Protein AF-A0A9D7VMF4-F1 (afdb_monomer_lite)

Secondary structure (DSSP, 8-state):
--HHHHHHHHHHHHHHHHHHHHHHHT-S--HHHHHHHHHHHHIIIII----TT-TT-TTSPEEE-SSGGGTHHHHHHHHHHT-TT--HHHHHTTT-TT-SS-SS--TTTSTT--S---STTHHHHHHHHHHHHHHHHHHHH-TTT----EEEE--HHHHHSHHHHHHHHHHT--GGG----EEEE----SS-HHHHHHHHHHHHHTT-------TT-HHHHHHHHH-------TT--S-------------PPPS------S-PPPP---S--PPPHHHHHHHHHHTS-----S---HHHHTTTT---TT--SS--SHHHHHHHHHHHHHHHHHHHHHHHTT--

Foldseek 3Di:
DDPVVVLVLQLVLQLLLLVVLCVLVVHADSVVSNLQSSLLLLCQAPFWQAQLVCLLQPAGAAEFALVFSSLSNVLSQSLLQVRPLRDSVLSNCQCHPPRLNHSGHDPPSGRRHPHTHDPALVSLLVLLVVFLVLVVCCVVQNCLAGPYEYEYEHELVSCVDPSNLVSLLVCLDDLVCNSGFYDYDYDDDDDPPPSVVCPCVSSVVSVDDDDDADSNDSVRSNVVSVPRPDSDPNPDPDDPDDPDDDDDDPPPDPPDPDPPPDDPDDDDDDDDDDPDPSCPSNVVSSVNRSDRPPPNPPSHPVLLPDQDPPDPDDDDDPVVVSVRSVVRSVVVSVVVVVVVVVVD

Structure (mmCIF, N/CA/C/O backbone):
data_AF-A0A9D7VMF4-F1
#
_entry.id   AF-A0A9D7VMF4-F1
#
loop_
_atom_site.group_PDB
_atom_site.id
_atom_site.type_symbol
_atom_site.label_atom_id
_atom_site.label_alt_id
_atom_site.label_comp_id
_atom_site.label_asym_id
_atom_site.label_entity_id
_atom_site.label_seq_id
_atom_site.pdbx_PDB_ins_code
_atom_site.Cartn_x
_atom_site.Cartn_y
_atom_site.Cartn_z
_atom_site.occupancy
_atom_site.B_iso_or_equiv
_atom_site.auth_seq_id
_atom_site.auth_comp_id
_atom_site.auth_asym_id
_atom_site.auth_atom_id
_atom_site.pdbx_PDB_model_num
ATOM 1 N N . MET A 1 1 ? -10.598 19.856 -17.077 1.00 66.75 1 MET A N 1
ATOM 2 C CA . MET A 1 1 ? -10.223 18.441 -16.892 1.00 66.75 1 MET A CA 1
ATOM 3 C C . MET A 1 1 ? -11.233 17.855 -15.931 1.00 66.75 1 MET A C 1
ATOM 5 O O . MET A 1 1 ? -11.381 18.423 -14.857 1.00 66.75 1 MET A O 1
ATOM 9 N N . THR A 1 2 ? -11.964 16.824 -16.337 1.00 84.62 2 THR A N 1
ATOM 10 C CA . THR A 1 2 ? -12.958 16.159 -15.481 1.00 84.62 2 THR A CA 1
ATOM 11 C C . THR A 1 2 ? -12.273 15.368 -14.362 1.00 84.62 2 THR A C 1
ATOM 13 O O . THR A 1 2 ? -11.073 15.075 -14.442 1.00 84.62 2 THR A O 1
ATOM 16 N N . ASP A 1 3 ? -13.020 14.986 -13.326 1.00 85.38 3 ASP A N 1
ATOM 17 C CA . ASP A 1 3 ? -12.482 14.155 -12.239 1.00 85.38 3 ASP A CA 1
ATOM 18 C C . ASP A 1 3 ? -12.012 12.785 -12.743 1.00 85.38 3 ASP A C 1
ATOM 20 O O . ASP A 1 3 ? -10.941 12.312 -12.358 1.00 85.38 3 ASP A O 1
ATOM 24 N N . LEU A 1 4 ? -12.735 12.198 -13.701 1.00 88.75 4 LEU A N 1
ATOM 25 C CA . LEU A 1 4 ? -12.345 10.946 -14.345 1.00 88.75 4 LEU A CA 1
ATOM 26 C C . LEU A 1 4 ? -11.062 11.095 -15.181 1.00 88.75 4 LEU A C 1
ATOM 28 O O . LEU A 1 4 ? -10.193 10.225 -15.143 1.00 88.75 4 LEU A O 1
ATOM 32 N N . GLU A 1 5 ? -10.886 12.205 -15.905 1.00 88.69 5 GLU A N 1
ATOM 33 C CA . GLU A 1 5 ? -9.631 12.490 -16.617 1.00 88.69 5 GLU A CA 1
ATOM 34 C C . GLU A 1 5 ? -8.453 12.651 -15.648 1.00 88.69 5 GLU A C 1
ATOM 36 O O . GLU A 1 5 ? -7.355 12.151 -15.915 1.00 88.69 5 GLU A O 1
ATOM 41 N N . LYS A 1 6 ? -8.670 13.320 -14.506 1.00 86.88 6 LYS A N 1
ATOM 42 C CA . LYS A 1 6 ? -7.659 13.460 -13.450 1.00 86.88 6 LYS A CA 1
ATOM 43 C C . LYS A 1 6 ? -7.269 12.094 -12.888 1.00 86.88 6 LYS A C 1
ATOM 45 O O . LYS A 1 6 ? -6.077 11.790 -12.825 1.00 86.88 6 LYS A O 1
ATOM 50 N N . HIS A 1 7 ? -8.256 11.270 -12.532 1.00 90.31 7 HIS A N 1
ATOM 51 C CA . HIS A 1 7 ? -8.061 9.901 -12.050 1.00 90.31 7 HIS A CA 1
ATOM 52 C C . HIS A 1 7 ? -7.271 9.060 -13.052 1.00 90.31 7 HIS A C 1
ATOM 54 O O . HIS A 1 7 ? -6.221 8.517 -12.712 1.00 90.31 7 HIS A O 1
ATOM 60 N N . ASN A 1 8 ? -7.704 9.034 -14.313 1.00 92.06 8 ASN A N 1
ATOM 61 C CA . ASN A 1 8 ? -7.051 8.258 -15.365 1.00 92.06 8 ASN A CA 1
ATOM 62 C C . ASN A 1 8 ? -5.586 8.655 -15.552 1.00 92.06 8 ASN A C 1
ATOM 64 O O . ASN A 1 8 ? -4.735 7.792 -15.762 1.00 92.06 8 ASN A O 1
ATOM 68 N N . ARG A 1 9 ? -5.256 9.947 -15.447 1.00 90.06 9 ARG A N 1
ATOM 69 C CA . ARG A 1 9 ? -3.861 10.405 -15.504 1.00 90.06 9 ARG A CA 1
ATOM 70 C C . ARG A 1 9 ? -3.036 9.909 -14.321 1.00 90.06 9 ARG A C 1
ATOM 72 O O . ARG A 1 9 ? -1.919 9.448 -14.543 1.00 90.06 9 ARG A O 1
ATOM 79 N N . MET A 1 10 ? -3.576 9.978 -13.104 1.00 90.00 10 MET A N 1
ATOM 80 C CA . MET A 1 10 ? -2.908 9.486 -11.893 1.00 90.00 10 MET A CA 1
ATOM 81 C C . MET A 1 10 ? -2.679 7.971 -11.955 1.00 90.00 10 MET A C 1
ATOM 83 O O . MET A 1 10 ? -1.548 7.510 -11.804 1.00 90.00 10 MET A O 1
ATOM 87 N N . ALA A 1 11 ? -3.715 7.199 -12.290 1.00 94.38 11 ALA A N 1
ATOM 88 C CA . ALA A 1 11 ? -3.600 5.754 -12.439 1.00 94.38 11 ALA A CA 1
ATOM 89 C C . ALA A 1 11 ? -2.612 5.387 -13.558 1.00 94.38 11 ALA A C 1
ATOM 91 O O . ALA A 1 11 ? -1.744 4.538 -13.368 1.00 94.38 11 ALA A O 1
ATOM 92 N N . ASN A 1 12 ? -2.664 6.063 -14.710 1.00 94.88 12 ASN A N 1
ATOM 93 C CA . ASN A 1 12 ? -1.722 5.812 -15.801 1.00 94.88 12 ASN A CA 1
ATOM 94 C C . ASN A 1 12 ? -0.278 6.180 -15.447 1.00 94.88 12 ASN A C 1
ATOM 96 O O . ASN A 1 12 ? 0.626 5.489 -15.910 1.00 94.88 12 ASN A O 1
ATOM 100 N N . ALA A 1 13 ? -0.039 7.188 -14.602 1.00 94.44 13 ALA A N 1
ATOM 101 C CA . ALA A 1 13 ? 1.304 7.470 -14.097 1.00 94.44 13 ALA A CA 1
ATOM 102 C C . ALA A 1 13 ? 1.886 6.243 -13.375 1.00 94.44 13 ALA A C 1
ATOM 104 O O . ALA A 1 13 ? 2.993 5.817 -13.700 1.00 94.44 13 ALA A O 1
ATOM 105 N N . ILE A 1 14 ? 1.107 5.603 -12.493 1.00 96.19 14 ILE A N 1
ATOM 106 C CA . ILE A 1 14 ? 1.498 4.349 -11.823 1.00 96.19 14 ILE A CA 1
ATOM 107 C C . ILE A 1 14 ? 1.780 3.247 -12.854 1.00 96.19 14 ILE A C 1
ATOM 109 O O . ILE A 1 14 ? 2.807 2.571 -12.771 1.00 96.19 14 ILE A O 1
ATOM 113 N N . ARG A 1 15 ? 0.895 3.071 -13.849 1.00 96.25 15 ARG A N 1
ATOM 114 C CA . ARG A 1 15 ? 1.055 2.035 -14.888 1.00 96.25 15 ARG A CA 1
ATOM 115 C C . ARG A 1 15 ? 2.356 2.194 -15.666 1.00 96.25 15 ARG A C 1
ATOM 117 O O . ARG A 1 15 ? 3.080 1.215 -15.826 1.00 96.25 15 ARG A O 1
ATOM 124 N N . PHE A 1 16 ? 2.636 3.402 -16.150 1.00 95.50 16 PHE A N 1
ATOM 125 C CA . PHE A 1 16 ? 3.809 3.666 -16.978 1.00 95.50 16 PHE A CA 1
ATOM 126 C C . PHE A 1 16 ? 5.102 3.642 -16.165 1.00 95.50 16 PHE A C 1
ATOM 128 O O . PHE A 1 16 ? 6.063 3.038 -16.621 1.00 95.50 16 PHE A O 1
ATOM 135 N N . LEU A 1 17 ? 5.116 4.179 -14.939 1.00 95.69 17 LEU A N 1
ATOM 136 C CA . LEU A 1 17 ? 6.278 4.054 -14.049 1.00 95.69 17 LEU A CA 1
ATOM 137 C C . LEU A 1 17 ? 6.633 2.585 -13.792 1.00 95.69 17 LEU A C 1
ATOM 139 O O . LEU A 1 17 ? 7.799 2.208 -13.881 1.00 95.69 17 LEU A O 1
ATOM 143 N N . ALA A 1 18 ? 5.631 1.745 -13.519 1.00 96.38 18 ALA A N 1
ATOM 144 C CA . ALA A 1 18 ? 5.851 0.322 -13.298 1.00 96.38 18 ALA A CA 1
ATOM 145 C C . ALA A 1 18 ? 6.320 -0.408 -14.565 1.00 96.38 18 ALA A C 1
ATOM 147 O O . ALA A 1 18 ? 7.265 -1.191 -14.495 1.00 96.38 18 ALA A O 1
ATOM 148 N N . ALA A 1 19 ? 5.677 -0.164 -15.710 1.00 94.81 19 ALA A N 1
ATOM 149 C CA . ALA A 1 19 ? 6.050 -0.795 -16.974 1.00 94.81 19 ALA A CA 1
ATOM 150 C C . ALA A 1 19 ? 7.469 -0.399 -17.406 1.00 94.81 19 ALA A C 1
ATOM 152 O O . ALA A 1 19 ? 8.278 -1.271 -17.715 1.00 94.81 19 ALA A O 1
ATOM 153 N N . ASP A 1 20 ? 7.786 0.896 -17.361 1.00 95.56 20 ASP A N 1
ATOM 154 C CA . ASP A 1 20 ? 9.074 1.411 -17.808 1.00 95.56 20 ASP A CA 1
ATOM 155 C C . ASP A 1 20 ? 10.222 0.933 -16.895 1.00 95.56 20 ASP A C 1
ATOM 157 O O . ASP A 1 20 ? 11.292 0.586 -17.394 1.00 95.56 20 ASP A O 1
ATOM 161 N N . ALA A 1 21 ? 10.020 0.874 -15.570 1.00 96.62 21 ALA A N 1
ATOM 162 C CA . ALA A 1 21 ? 11.036 0.381 -14.631 1.00 96.62 21 ALA A CA 1
ATOM 163 C C . ALA A 1 21 ? 11.308 -1.121 -14.793 1.00 96.62 21 ALA A C 1
ATOM 165 O O . ALA A 1 21 ? 12.461 -1.549 -14.784 1.00 96.62 21 ALA A O 1
ATOM 166 N N . VAL A 1 22 ? 10.255 -1.925 -14.984 1.00 96.56 22 VAL A N 1
ATOM 167 C CA . VAL A 1 22 ? 10.394 -3.366 -15.249 1.00 96.56 22 VAL A CA 1
ATOM 168 C C . VAL A 1 22 ? 11.128 -3.612 -16.567 1.00 96.56 22 VAL A C 1
ATOM 170 O O . VAL A 1 22 ? 12.011 -4.468 -16.619 1.00 96.56 22 VAL A O 1
ATOM 173 N N . GLU A 1 23 ? 10.788 -2.858 -17.616 1.00 96.12 23 GLU A N 1
ATOM 174 C CA . GLU A 1 23 ? 11.456 -2.944 -18.918 1.00 96.12 23 GLU A CA 1
ATOM 175 C C . GLU A 1 23 ? 12.939 -2.562 -18.805 1.00 96.12 23 GLU A C 1
ATOM 177 O O . GLU A 1 23 ? 13.806 -3.283 -19.297 1.00 96.12 23 GLU A O 1
ATOM 182 N N . ALA A 1 24 ? 13.251 -1.469 -18.098 1.00 94.94 24 ALA A N 1
ATOM 183 C CA . ALA A 1 24 ? 14.626 -1.024 -17.873 1.00 94.94 24 ALA A CA 1
ATOM 184 C C . ALA A 1 24 ? 15.462 -2.067 -17.111 1.00 94.94 24 ALA A C 1
ATOM 186 O O . ALA A 1 24 ? 16.601 -2.338 -17.492 1.00 94.94 24 ALA A O 1
ATOM 187 N N . ALA A 1 25 ? 14.880 -2.691 -16.085 1.00 96.19 25 ALA A N 1
ATOM 188 C CA . ALA A 1 25 ? 15.522 -3.747 -15.308 1.00 96.19 25 ALA A CA 1
ATOM 189 C C . ALA A 1 25 ? 15.591 -5.097 -16.046 1.00 96.19 25 ALA A C 1
ATOM 191 O O . ALA A 1 25 ? 16.276 -6.009 -15.581 1.00 96.19 25 ALA A O 1
ATOM 192 N N . LYS A 1 26 ? 14.843 -5.262 -17.151 1.00 96.69 26 LYS A N 1
ATOM 193 C CA . LYS A 1 26 ? 14.604 -6.549 -17.837 1.00 96.69 26 LYS A CA 1
ATOM 194 C C . LYS A 1 26 ? 14.136 -7.653 -16.876 1.00 96.69 26 LYS A C 1
ATOM 196 O O . LYS A 1 26 ? 14.416 -8.834 -17.072 1.00 96.69 26 LYS A O 1
ATOM 201 N N . SER A 1 27 ? 13.465 -7.258 -15.795 1.00 96.69 27 SER A N 1
ATOM 202 C CA . SER A 1 27 ? 13.118 -8.120 -14.667 1.00 96.69 27 SER A CA 1
ATOM 203 C C . SER A 1 27 ? 11.997 -7.486 -13.852 1.00 96.69 27 SER A C 1
ATOM 205 O O . SER A 1 27 ? 12.050 -6.303 -13.525 1.00 96.69 27 SER A O 1
ATOM 207 N N . GLY A 1 28 ? 10.983 -8.272 -13.484 1.00 95.94 28 GLY A N 1
ATOM 208 C CA . GLY A 1 28 ? 9.890 -7.830 -12.616 1.00 95.94 28 GLY A CA 1
ATOM 209 C C . GLY A 1 28 ? 8.497 -8.178 -13.130 1.00 95.94 28 GLY A C 1
ATOM 210 O O . GLY A 1 28 ? 8.333 -8.938 -14.080 1.00 95.94 28 GLY A O 1
ATOM 211 N N . HIS A 1 29 ? 7.475 -7.637 -12.460 1.00 95.38 29 HIS A N 1
ATOM 212 C CA . HIS A 1 29 ? 6.075 -8.007 -12.684 1.00 95.38 29 HIS A CA 1
ATOM 213 C C . HIS A 1 29 ? 5.217 -6.769 -12.976 1.00 95.38 29 HIS A C 1
ATOM 215 O O . HIS A 1 29 ? 4.713 -6.149 -12.039 1.00 95.38 29 HIS A O 1
ATOM 221 N N . PRO A 1 30 ? 4.982 -6.417 -14.252 1.00 92.19 30 PRO A N 1
ATOM 222 C CA . PRO A 1 30 ? 4.239 -5.206 -14.602 1.00 92.19 30 PRO A CA 1
ATOM 223 C C . PRO A 1 30 ? 2.718 -5.403 -14.486 1.00 92.19 30 PRO A C 1
ATOM 225 O O . PRO A 1 30 ? 1.977 -4.459 -14.219 1.00 92.19 30 PRO A O 1
ATOM 228 N N . GLY A 1 31 ? 2.232 -6.645 -14.612 1.00 92.31 31 GLY A N 1
ATOM 229 C CA . GLY A 1 31 ? 0.798 -6.944 -14.667 1.00 92.31 31 GLY A CA 1
ATOM 230 C C . GLY A 1 31 ? 0.017 -6.583 -13.398 1.00 92.31 31 GLY A C 1
ATOM 231 O O . GLY A 1 31 ? -1.100 -6.070 -13.496 1.00 92.31 31 GLY A O 1
ATOM 232 N N . LEU A 1 32 ? 0.585 -6.815 -12.205 1.00 93.25 32 LEU A N 1
ATOM 233 C CA . LEU A 1 32 ? -0.080 -6.449 -10.949 1.00 93.25 32 LEU A CA 1
ATOM 234 C C . LEU A 1 32 ? -0.150 -4.926 -10.767 1.00 93.25 32 LEU A C 1
ATOM 236 O O . LEU A 1 32 ? -1.269 -4.444 -10.585 1.00 93.25 32 LEU A O 1
ATOM 240 N N . PRO A 1 33 ? 0.958 -4.160 -10.854 1.00 96.00 33 PRO A N 1
ATOM 241 C CA . PRO A 1 33 ? 0.908 -2.702 -10.785 1.00 96.00 33 PRO A CA 1
ATOM 242 C C . PRO A 1 33 ? -0.068 -2.090 -11.790 1.00 96.00 33 PRO A C 1
ATOM 244 O O . PRO A 1 33 ? -0.916 -1.288 -11.409 1.00 96.00 33 PRO A O 1
ATOM 247 N N . MET A 1 34 ? -0.037 -2.540 -13.051 1.00 93.50 34 MET A N 1
ATOM 248 C CA . MET A 1 34 ? -0.944 -2.031 -14.084 1.00 93.50 34 MET A CA 1
ATOM 249 C C . MET A 1 34 ? -2.418 -2.288 -13.757 1.00 93.50 34 MET A C 1
ATOM 251 O O . MET A 1 34 ? -3.290 -1.461 -14.034 1.00 93.50 34 MET A O 1
ATOM 255 N N . GLY A 1 35 ? -2.689 -3.455 -13.177 1.00 91.94 35 GLY A N 1
ATOM 256 C CA . GLY A 1 35 ? -4.021 -3.900 -12.813 1.00 91.94 35 GLY A CA 1
ATOM 257 C C . GLY A 1 35 ? -4.575 -3.320 -11.519 1.00 91.94 35 GLY A C 1
ATOM 258 O O . GLY A 1 35 ? -5.781 -3.347 -11.335 1.00 91.94 35 GLY A O 1
ATOM 259 N N . ALA A 1 36 ? -3.714 -2.855 -10.618 1.00 94.81 36 ALA A N 1
ATOM 260 C CA . ALA A 1 36 ? -4.097 -2.318 -9.314 1.00 94.81 36 ALA A CA 1
ATOM 261 C C . ALA A 1 36 ? -3.966 -0.788 -9.233 1.00 94.81 36 ALA A C 1
ATOM 263 O O . ALA A 1 36 ? -4.199 -0.224 -8.168 1.00 94.81 36 ALA A O 1
ATOM 264 N N . ALA A 1 37 ? -3.600 -0.125 -10.334 1.00 96.44 37 ALA A N 1
ATOM 265 C CA . ALA A 1 37 ? -3.365 1.314 -10.368 1.00 96.44 37 ALA A CA 1
ATOM 266 C C . ALA A 1 37 ? -4.598 2.143 -9.973 1.00 96.44 37 ALA A C 1
ATOM 268 O O . ALA A 1 37 ? -4.439 3.112 -9.237 1.00 96.44 37 ALA A O 1
ATOM 269 N N . ASP A 1 38 ? -5.814 1.768 -10.390 1.00 95.69 38 ASP A N 1
ATOM 270 C CA . ASP A 1 38 ? -7.033 2.496 -9.996 1.00 95.69 38 ASP A CA 1
ATOM 271 C C . ASP A 1 38 ? -7.315 2.347 -8.499 1.00 95.69 38 ASP A C 1
ATOM 273 O O . ASP A 1 38 ? -7.512 3.351 -7.818 1.00 95.69 38 ASP A O 1
ATOM 277 N N . ILE A 1 39 ? -7.224 1.118 -7.967 1.00 94.75 39 ILE A N 1
ATOM 278 C CA . ILE A 1 39 ? -7.355 0.857 -6.524 1.00 94.75 39 ILE A CA 1
ATOM 279 C C . ILE A 1 39 ? -6.344 1.692 -5.738 1.00 94.75 39 ILE A C 1
ATOM 281 O O . ILE A 1 39 ? -6.724 2.368 -4.790 1.00 94.75 39 ILE A O 1
ATOM 285 N N . ALA A 1 40 ? -5.065 1.662 -6.123 1.00 95.00 40 ALA A N 1
ATOM 286 C CA . ALA A 1 40 ? -4.027 2.416 -5.429 1.00 95.00 40 ALA A CA 1
ATOM 287 C C . ALA A 1 40 ? -4.251 3.930 -5.534 1.00 95.00 40 ALA A C 1
ATOM 289 O O . ALA A 1 40 ? -4.069 4.642 -4.553 1.00 95.00 40 ALA A O 1
ATOM 290 N N . THR A 1 41 ? -4.703 4.418 -6.692 1.00 94.44 41 THR A N 1
ATOM 291 C CA . THR A 1 41 ? -5.017 5.838 -6.883 1.00 94.44 41 THR A CA 1
ATOM 292 C C . THR A 1 41 ? -6.104 6.278 -5.912 1.00 94.44 41 THR A C 1
ATOM 294 O O . THR A 1 41 ? -5.887 7.225 -5.162 1.00 94.44 41 THR A O 1
ATOM 297 N N . VAL A 1 42 ? -7.241 5.575 -5.861 1.00 93.44 42 VAL A N 1
ATOM 298 C CA . VAL A 1 42 ? -8.335 5.917 -4.937 1.00 93.44 42 VAL A CA 1
ATOM 299 C C . VAL A 1 42 ? -7.881 5.774 -3.486 1.00 93.44 42 VAL A C 1
ATOM 301 O O . VAL A 1 42 ? -8.069 6.693 -2.692 1.00 93.44 42 VAL A O 1
ATOM 304 N N . LEU A 1 43 ? -7.228 4.660 -3.148 1.00 91.69 43 LEU A N 1
ATOM 305 C CA . LEU A 1 43 ? -6.803 4.365 -1.785 1.00 91.69 43 LEU A CA 1
ATOM 306 C C . LEU A 1 43 ? -5.893 5.463 -1.218 1.00 91.69 43 LEU A C 1
ATOM 308 O O . LEU A 1 43 ? -6.195 6.022 -0.169 1.00 91.69 43 LEU A O 1
ATOM 312 N N . PHE A 1 44 ? -4.818 5.812 -1.926 1.00 92.19 44 PHE A N 1
ATOM 313 C CA . PHE A 1 44 ? -3.818 6.762 -1.430 1.00 92.19 44 PHE A CA 1
ATOM 314 C C . PHE A 1 44 ? -4.222 8.233 -1.590 1.00 92.19 44 PHE A C 1
ATOM 316 O O . PHE A 1 44 ? -3.652 9.090 -0.920 1.00 92.19 44 PHE A O 1
ATOM 323 N N . THR A 1 45 ? -5.187 8.553 -2.459 1.00 89.00 45 THR A N 1
ATOM 324 C CA . THR A 1 45 ? -5.630 9.949 -2.635 1.00 89.00 45 THR A CA 1
ATOM 325 C C . THR A 1 45 ? -6.890 10.293 -1.854 1.00 89.00 45 THR A C 1
ATOM 327 O O . THR A 1 45 ? -7.031 11.449 -1.469 1.00 89.00 45 THR A O 1
ATOM 330 N N . GLN A 1 46 ? -7.778 9.332 -1.579 1.00 87.88 46 GLN A N 1
ATOM 331 C CA . GLN A 1 46 ? -9.117 9.612 -1.039 1.00 87.88 46 GLN A CA 1
ATOM 332 C C . GLN A 1 46 ? -9.425 8.922 0.293 1.00 87.88 46 GLN A C 1
ATOM 334 O O . GLN A 1 46 ? -10.368 9.328 0.963 1.00 87.88 46 GLN A O 1
ATOM 339 N N . VAL A 1 47 ? -8.701 7.858 0.655 1.00 87.88 47 VAL A N 1
ATOM 340 C CA . VAL A 1 47 ? -9.125 6.963 1.748 1.00 87.88 47 VAL A CA 1
ATOM 341 C C . VAL A 1 47 ? -8.095 6.874 2.865 1.00 87.88 47 VAL A C 1
ATOM 343 O O . VAL A 1 47 ? -8.464 7.009 4.029 1.00 87.88 47 VAL A O 1
ATOM 346 N N . MET A 1 48 ? -6.829 6.623 2.531 1.00 86.62 48 MET A N 1
ATOM 347 C CA . MET A 1 48 ? -5.784 6.412 3.527 1.00 86.62 48 MET A CA 1
ATOM 348 C C . MET A 1 48 ? -5.372 7.706 4.219 1.00 86.62 48 MET A C 1
ATOM 350 O O . MET A 1 48 ? -5.059 8.707 3.574 1.00 86.62 48 MET A O 1
ATOM 354 N N . HIS A 1 49 ? -5.250 7.635 5.539 1.00 87.50 49 HIS A N 1
ATOM 355 C CA . HIS A 1 49 ? -4.563 8.638 6.336 1.00 87.50 49 HIS A CA 1
ATOM 356 C C . HIS A 1 49 ? -3.066 8.336 6.374 1.00 87.50 49 HIS A C 1
ATOM 358 O O . HIS A 1 49 ? -2.594 7.535 7.173 1.00 87.50 49 HIS A O 1
ATOM 364 N N . TYR A 1 50 ? -2.298 8.992 5.516 1.00 84.81 50 TYR A N 1
ATOM 365 C CA . TYR A 1 50 ? -0.854 8.803 5.441 1.00 84.81 50 TYR A CA 1
ATOM 366 C C . TYR A 1 50 ? -0.158 10.140 5.183 1.00 84.81 50 TYR A C 1
ATOM 368 O O . TYR A 1 50 ? -0.704 11.006 4.499 1.00 84.81 50 TYR A O 1
ATOM 376 N N . ASP A 1 51 ? 1.039 10.312 5.743 1.00 87.12 51 ASP A N 1
ATOM 377 C CA . ASP A 1 51 ? 1.886 11.477 5.502 1.00 87.12 51 ASP A CA 1
ATOM 378 C C . ASP A 1 51 ? 3.265 11.012 5.011 1.00 87.12 51 ASP A C 1
ATOM 380 O O . ASP A 1 51 ? 4.034 10.472 5.808 1.00 87.12 51 ASP A O 1
ATOM 384 N N . PRO A 1 52 ? 3.609 11.220 3.727 1.00 85.62 52 PRO A N 1
ATOM 385 C CA . PRO A 1 52 ? 4.899 10.801 3.182 1.00 85.62 52 PRO A CA 1
ATOM 386 C C . PRO A 1 52 ? 6.093 11.526 3.815 1.00 85.62 52 PRO A C 1
ATOM 388 O O . PRO A 1 52 ? 7.208 11.029 3.698 1.00 85.62 52 PRO A O 1
ATOM 391 N N . THR A 1 53 ? 5.873 12.670 4.476 1.00 85.56 53 THR A N 1
ATOM 392 C CA . THR A 1 53 ? 6.918 13.420 5.197 1.00 85.56 53 THR A CA 1
ATOM 393 C C . THR A 1 53 ? 7.108 12.946 6.639 1.00 85.56 53 THR A C 1
ATOM 395 O O . THR A 1 53 ? 8.111 13.272 7.261 1.00 85.56 53 THR A O 1
ATOM 398 N N . HIS A 1 54 ? 6.152 12.175 7.172 1.00 88.31 54 HIS A N 1
ATOM 399 C CA . HIS A 1 54 ? 6.204 11.570 8.507 1.00 88.31 54 HIS A CA 1
ATOM 400 C C . HIS A 1 54 ? 5.780 10.092 8.416 1.00 88.31 54 HIS A C 1
ATOM 402 O O . HIS A 1 54 ? 4.728 9.705 8.942 1.00 88.31 54 HIS A O 1
ATOM 408 N N . PRO A 1 55 ? 6.558 9.259 7.699 1.00 87.19 55 PRO A N 1
ATOM 409 C CA . PRO A 1 55 ? 6.212 7.861 7.434 1.00 87.19 55 PRO A CA 1
ATOM 410 C C . PRO A 1 55 ? 6.200 6.991 8.700 1.00 87.19 55 PRO A C 1
ATOM 412 O O . PRO A 1 55 ? 5.654 5.893 8.683 1.00 87.19 55 PRO A O 1
ATOM 415 N N . ASP A 1 56 ? 6.774 7.480 9.795 1.00 88.31 56 ASP A N 1
ATOM 416 C CA . ASP A 1 56 ? 6.828 6.860 11.115 1.00 88.31 56 ASP A CA 1
ATOM 417 C C . ASP A 1 56 ? 5.668 7.275 12.038 1.00 88.31 56 ASP A C 1
ATOM 419 O O . ASP A 1 56 ? 5.556 6.741 13.142 1.00 88.31 56 ASP A O 1
ATOM 423 N N . TRP A 1 57 ? 4.766 8.166 11.593 1.00 90.38 57 TRP A N 1
ATOM 424 C CA . TRP A 1 57 ? 3.613 8.616 12.382 1.00 90.38 57 TRP A CA 1
ATOM 425 C C . TRP A 1 57 ? 2.840 7.411 12.967 1.00 90.38 57 TRP A C 1
ATOM 427 O O . TRP A 1 57 ? 2.317 6.598 12.192 1.00 90.38 57 TRP A O 1
ATOM 437 N N . PRO A 1 58 ? 2.736 7.282 14.310 1.00 90.69 58 PRO A N 1
ATOM 438 C CA . PRO A 1 58 ? 2.201 6.072 14.942 1.00 90.69 58 PRO A CA 1
ATOM 439 C C . PRO A 1 58 ? 0.741 5.742 14.632 1.00 90.69 58 PRO A C 1
ATOM 441 O O . PRO A 1 58 ? 0.358 4.578 14.716 1.00 90.69 58 PRO A O 1
ATOM 444 N N . ASP A 1 59 ? -0.074 6.730 14.260 1.00 91.31 59 ASP A N 1
ATOM 445 C CA . ASP A 1 59 ? -1.509 6.551 13.991 1.00 91.31 59 ASP A CA 1
ATOM 446 C C . ASP A 1 59 ? -1.865 6.716 12.501 1.00 91.31 59 ASP A C 1
ATOM 448 O O . ASP A 1 59 ? -2.995 7.032 12.142 1.00 91.31 59 ASP A O 1
ATOM 452 N N . ARG A 1 60 ? -0.887 6.518 11.605 1.00 92.69 60 ARG A N 1
ATOM 453 C CA . ARG A 1 60 ? -1.127 6.452 10.152 1.00 92.69 60 ARG A CA 1
ATOM 454 C C . ARG A 1 60 ? -1.902 5.189 9.771 1.00 92.69 60 ARG A C 1
ATOM 456 O O . ARG A 1 60 ? -1.758 4.151 10.405 1.00 92.69 60 ARG A O 1
ATOM 463 N N . ASP A 1 61 ? -2.632 5.195 8.672 1.00 93.38 61 ASP A N 1
ATOM 464 C CA . ASP A 1 61 ? -3.121 3.947 8.089 1.00 93.38 61 ASP A CA 1
ATOM 465 C C . ASP A 1 61 ? -1.953 3.100 7.564 1.00 93.38 61 ASP A C 1
ATOM 467 O O . ASP A 1 61 ? -0.998 3.61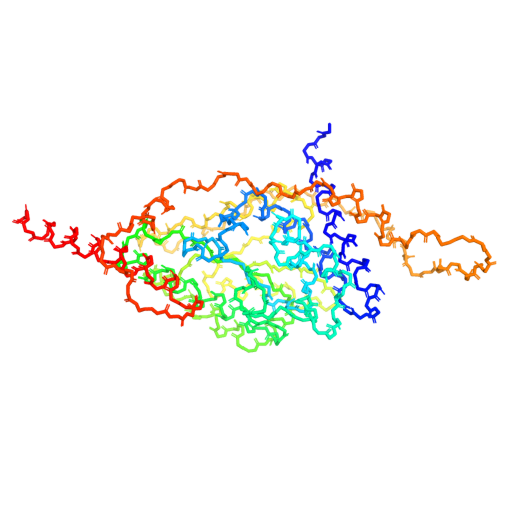6 6.981 1.00 93.38 61 ASP A O 1
ATOM 471 N N . ARG A 1 62 ? -2.041 1.780 7.742 1.00 94.38 62 ARG A N 1
ATOM 472 C CA . ARG A 1 62 ? -1.028 0.822 7.279 1.00 94.38 62 ARG A CA 1
ATOM 473 C C . ARG A 1 62 ? -1.439 0.250 5.932 1.00 94.38 62 ARG A C 1
ATOM 475 O O . ARG A 1 62 ? -2.587 -0.159 5.759 1.00 94.38 62 ARG A O 1
ATOM 482 N N . PHE A 1 63 ? -0.501 0.139 4.994 1.00 95.69 63 PHE A N 1
ATOM 483 C CA . PHE A 1 63 ? -0.718 -0.578 3.738 1.00 95.69 63 PHE A CA 1
ATOM 484 C C . PHE A 1 63 ? 0.313 -1.689 3.544 1.00 95.69 63 PHE A C 1
ATOM 486 O O . PHE A 1 63 ? 1.516 -1.451 3.518 1.00 95.69 63 PHE A O 1
ATOM 493 N N . VAL A 1 64 ? -0.173 -2.914 3.340 1.00 97.00 64 VAL A N 1
ATOM 494 C CA . VAL A 1 64 ? 0.654 -4.100 3.119 1.00 97.00 64 VAL A CA 1
ATOM 495 C C . VAL A 1 64 ? 0.407 -4.679 1.728 1.00 97.00 64 VAL A C 1
ATOM 497 O O . VAL A 1 64 ? -0.680 -5.165 1.396 1.00 97.00 64 VAL A O 1
ATOM 500 N N . LEU A 1 65 ? 1.453 -4.723 0.904 1.00 96.69 65 LEU A N 1
ATOM 501 C CA . LEU A 1 65 ? 1.423 -5.435 -0.372 1.00 96.69 65 LEU A CA 1
ATOM 502 C C . LEU A 1 65 ? 1.757 -6.920 -0.165 1.00 96.69 65 LEU A C 1
ATOM 504 O O . LEU A 1 65 ? 2.841 -7.378 -0.494 1.00 96.69 65 LEU A O 1
ATOM 508 N N . SER A 1 66 ? 0.799 -7.711 0.329 1.00 96.00 66 SER A N 1
ATOM 509 C CA . SER A 1 66 ? 0.952 -9.177 0.467 1.00 96.00 66 SER A CA 1
ATOM 510 C C . SER A 1 66 ? 1.364 -9.854 -0.848 1.00 96.00 66 SER A C 1
ATOM 512 O O . SER A 1 66 ? 2.106 -10.834 -0.876 1.00 96.00 66 SER A O 1
ATOM 514 N N . ALA A 1 67 ? 0.915 -9.300 -1.970 1.00 93.12 67 ALA A N 1
ATOM 515 C CA . ALA A 1 67 ? 1.344 -9.677 -3.305 1.00 93.12 67 ALA A CA 1
ATOM 516 C C . ALA A 1 67 ? 2.690 -9.021 -3.700 1.00 93.12 67 ALA A C 1
ATOM 518 O O . ALA A 1 67 ? 2.768 -8.366 -4.741 1.00 93.12 67 ALA A O 1
ATOM 519 N N . GLY A 1 68 ? 3.739 -9.226 -2.893 1.00 96.25 68 GLY A N 1
ATOM 520 C CA . GLY A 1 68 ? 4.996 -8.460 -2.936 1.00 96.25 68 GLY A CA 1
ATOM 521 C C . GLY A 1 68 ? 5.713 -8.413 -4.290 1.00 96.25 68 GLY A C 1
ATOM 522 O O . GLY A 1 68 ? 6.352 -7.424 -4.616 1.00 96.25 68 GLY A O 1
ATOM 523 N N . HIS A 1 69 ? 5.565 -9.434 -5.139 1.00 96.12 69 HIS A N 1
ATOM 524 C CA . HIS A 1 69 ? 6.166 -9.462 -6.485 1.00 96.12 69 HIS A CA 1
ATOM 525 C C . HIS A 1 69 ? 5.786 -8.254 -7.366 1.00 96.12 69 HIS A C 1
ATOM 527 O O . HIS A 1 69 ? 6.507 -7.933 -8.310 1.00 96.12 69 HIS A O 1
ATOM 533 N N . GLY A 1 70 ? 4.668 -7.583 -7.064 1.00 96.31 70 GLY A N 1
ATOM 534 C CA . GLY A 1 70 ? 4.244 -6.333 -7.692 1.00 96.31 70 GLY A CA 1
ATOM 535 C C . GLY A 1 70 ? 4.827 -5.069 -7.048 1.00 96.31 70 GLY A C 1
ATOM 536 O O . GLY A 1 70 ? 4.134 -4.054 -7.034 1.00 96.31 70 GLY A O 1
ATOM 537 N N . SER A 1 71 ? 6.044 -5.121 -6.498 1.00 97.62 71 SER A N 1
ATOM 538 C CA . SER A 1 71 ? 6.676 -4.049 -5.708 1.00 97.62 71 SER A CA 1
ATOM 539 C C . SER A 1 71 ? 6.702 -2.682 -6.396 1.00 97.62 71 SER A C 1
ATOM 541 O O . SER A 1 71 ? 6.498 -1.667 -5.735 1.00 97.62 71 SER A O 1
ATOM 543 N N . MET A 1 72 ? 6.812 -2.638 -7.729 1.00 97.88 72 MET A N 1
ATOM 544 C CA . MET A 1 72 ? 6.731 -1.382 -8.486 1.00 97.88 72 MET A CA 1
ATOM 545 C C . MET A 1 72 ? 5.418 -0.611 -8.295 1.00 97.88 72 MET A C 1
ATOM 547 O O . MET A 1 72 ? 5.408 0.595 -8.516 1.00 97.88 72 MET A O 1
ATOM 551 N N . LEU A 1 73 ? 4.325 -1.255 -7.864 1.00 97.50 73 LEU A N 1
ATOM 552 C CA . LEU A 1 73 ? 3.109 -0.547 -7.449 1.00 97.50 73 LEU A CA 1
ATOM 553 C C . LEU A 1 73 ? 3.401 0.382 -6.265 1.00 97.50 73 LEU A C 1
ATOM 555 O O . LEU A 1 73 ? 3.072 1.562 -6.321 1.00 97.50 73 LEU A O 1
ATOM 559 N N . LEU A 1 74 ? 4.022 -0.162 -5.215 1.00 95.56 74 LEU A N 1
ATOM 560 C CA . LEU A 1 74 ? 4.377 0.581 -4.008 1.00 95.56 74 LEU A CA 1
ATOM 561 C C . LEU A 1 74 ? 5.376 1.688 -4.330 1.00 95.56 74 LEU A C 1
ATOM 563 O O . LEU A 1 74 ? 5.144 2.840 -3.983 1.00 95.56 74 LEU A O 1
ATOM 567 N N . TYR A 1 75 ? 6.444 1.363 -5.056 1.00 97.12 75 TYR A N 1
ATOM 568 C CA . TYR A 1 75 ? 7.494 2.334 -5.369 1.00 97.12 75 TYR A CA 1
ATOM 569 C C . TYR A 1 75 ? 6.985 3.483 -6.242 1.00 97.12 75 TYR A C 1
ATOM 571 O O . TYR A 1 75 ? 7.322 4.638 -5.995 1.00 97.12 75 TYR A O 1
ATOM 579 N N . ALA A 1 76 ? 6.125 3.193 -7.227 1.00 96.38 76 ALA A N 1
ATOM 580 C CA . ALA A 1 76 ? 5.490 4.229 -8.034 1.00 96.38 76 ALA A CA 1
ATOM 581 C C . ALA A 1 76 ? 4.573 5.126 -7.192 1.00 96.38 76 ALA A C 1
ATOM 583 O O . ALA A 1 76 ? 4.617 6.343 -7.346 1.00 96.38 76 ALA A O 1
ATOM 584 N N . VAL A 1 77 ? 3.775 4.546 -6.289 1.00 95.00 77 VAL A N 1
ATOM 585 C CA . VAL A 1 77 ? 2.912 5.316 -5.382 1.00 95.00 77 VAL A CA 1
ATOM 586 C C . VAL A 1 77 ? 3.743 6.224 -4.477 1.00 95.00 77 VAL A C 1
ATOM 588 O O . VAL A 1 77 ? 3.467 7.418 -4.433 1.00 95.00 77 VAL A O 1
ATOM 591 N N . HIS A 1 78 ? 4.781 5.711 -3.814 1.00 93.62 78 HIS A N 1
ATOM 592 C CA . HIS A 1 78 ? 5.609 6.519 -2.914 1.00 93.62 78 HIS A CA 1
ATOM 593 C C . HIS A 1 78 ? 6.385 7.624 -3.638 1.00 93.62 78 HIS A C 1
ATOM 595 O O . HIS A 1 78 ? 6.423 8.756 -3.154 1.00 93.62 78 HIS A O 1
ATOM 601 N N . TYR A 1 79 ? 6.922 7.346 -4.830 1.00 94.25 79 TYR A N 1
ATOM 602 C CA . TYR A 1 79 ? 7.520 8.385 -5.674 1.00 94.25 79 TYR A CA 1
ATOM 603 C C . TYR A 1 79 ? 6.515 9.495 -5.991 1.00 94.25 79 TYR A C 1
ATOM 605 O O . TYR A 1 79 ? 6.817 10.681 -5.858 1.00 94.25 79 TYR A O 1
ATOM 613 N N . LEU A 1 80 ? 5.292 9.121 -6.375 1.00 92.81 80 LEU A N 1
ATOM 614 C CA . LEU A 1 80 ? 4.258 10.090 -6.707 1.00 92.81 80 LEU A CA 1
ATOM 615 C C . LEU A 1 80 ? 3.740 10.846 -5.476 1.00 92.81 80 LEU A C 1
ATOM 617 O O . LEU A 1 80 ? 3.400 12.016 -5.606 1.00 92.81 80 LEU A O 1
ATOM 621 N N . LEU A 1 81 ? 3.699 10.229 -4.294 1.00 89.50 81 LEU A N 1
ATOM 622 C CA . LEU A 1 81 ? 3.398 10.913 -3.028 1.00 89.50 81 LEU A CA 1
ATOM 623 C C . LEU A 1 81 ? 4.527 11.863 -2.594 1.00 89.50 81 LEU A C 1
ATOM 625 O O . LEU A 1 81 ? 4.307 12.739 -1.761 1.00 89.50 81 LEU A O 1
ATOM 629 N N . GLY A 1 82 ? 5.716 11.733 -3.186 1.00 87.38 82 GLY A N 1
ATOM 630 C CA . GLY A 1 82 ? 6.876 12.562 -2.880 1.00 87.38 82 GLY A CA 1
ATOM 631 C C . GLY A 1 82 ? 7.644 12.111 -1.641 1.00 87.38 82 GLY A C 1
ATOM 632 O O . GLY A 1 82 ? 8.264 12.955 -1.001 1.00 87.38 82 GLY A O 1
ATOM 633 N N . SER A 1 83 ? 7.598 10.819 -1.301 1.00 88.38 83 SER A N 1
ATOM 634 C CA . SER A 1 83 ? 8.453 10.229 -0.266 1.00 88.38 83 SER A CA 1
ATOM 635 C C . SER A 1 83 ? 9.934 10.390 -0.637 1.00 88.38 83 SER A C 1
ATOM 637 O O . SER A 1 83 ? 10.316 10.110 -1.774 1.00 88.38 83 SER A O 1
ATOM 639 N N . GLU A 1 84 ? 10.763 10.817 0.318 1.00 88.69 84 GLU A N 1
ATOM 640 C CA . GLU A 1 84 ? 12.167 11.195 0.073 1.00 88.69 84 GLU A CA 1
ATOM 641 C C . GLU A 1 84 ? 13.017 10.042 -0.480 1.00 88.69 84 GLU A C 1
ATOM 643 O O . GLU A 1 84 ? 13.782 10.235 -1.427 1.00 88.69 84 GLU A O 1
ATOM 648 N N . ASP A 1 85 ? 12.803 8.827 0.029 1.00 90.56 85 ASP A N 1
ATOM 649 C CA . ASP A 1 85 ? 13.535 7.624 -0.391 1.00 90.56 85 ASP A CA 1
ATOM 650 C C . ASP A 1 85 ? 13.239 7.199 -1.836 1.00 90.56 85 ASP A C 1
ATOM 652 O O . ASP A 1 85 ? 14.014 6.469 -2.455 1.00 90.56 85 ASP A O 1
ATOM 656 N N . PHE A 1 86 ? 12.120 7.646 -2.409 1.00 91.31 86 PHE A N 1
ATOM 657 C CA . PHE A 1 86 ? 11.664 7.209 -3.723 1.00 91.31 86 PHE A CA 1
ATOM 658 C C . PHE A 1 86 ? 11.873 8.312 -4.741 1.00 91.31 86 PHE A C 1
ATOM 660 O O . PHE A 1 86 ? 10.951 9.037 -5.092 1.00 91.31 86 PHE A O 1
ATOM 667 N N . THR A 1 87 ? 13.094 8.423 -5.254 1.00 92.94 87 THR A N 1
ATOM 668 C CA . THR A 1 87 ? 13.410 9.332 -6.362 1.00 92.94 87 THR A CA 1
ATOM 669 C C . THR A 1 87 ? 13.182 8.667 -7.721 1.00 92.94 87 THR A C 1
ATOM 671 O O . THR A 1 87 ? 13.113 7.442 -7.845 1.00 92.94 87 THR A O 1
ATOM 674 N N . LEU A 1 88 ? 13.133 9.465 -8.794 1.00 93.06 88 LEU A N 1
ATOM 675 C CA . LEU A 1 88 ? 13.060 8.914 -10.151 1.00 93.06 88 LEU A CA 1
ATOM 676 C C . LEU A 1 88 ? 14.271 8.020 -10.479 1.00 93.06 88 LEU A C 1
ATOM 678 O O . LEU A 1 88 ? 14.125 7.046 -11.213 1.00 93.06 88 LEU A O 1
ATOM 682 N N . GLU A 1 89 ? 15.455 8.337 -9.945 1.00 94.44 89 GLU A N 1
ATOM 683 C CA . GLU A 1 89 ? 16.652 7.504 -10.119 1.00 94.44 89 GLU A CA 1
ATOM 684 C C . GLU A 1 89 ? 16.515 6.163 -9.394 1.00 94.44 89 GLU A C 1
ATOM 686 O O . GLU A 1 89 ? 16.853 5.131 -9.968 1.00 94.44 89 GLU A O 1
ATOM 691 N N . GLN A 1 90 ? 15.920 6.141 -8.197 1.00 95.50 90 GLN A N 1
ATOM 692 C CA . GLN A 1 90 ? 15.610 4.884 -7.510 1.00 95.50 90 GLN A CA 1
ATOM 693 C C . GLN A 1 90 ? 14.666 4.010 -8.342 1.00 95.50 90 GLN A C 1
ATOM 695 O O . GLN A 1 90 ? 14.913 2.819 -8.504 1.00 95.50 90 GLN A O 1
ATOM 700 N N . LEU A 1 91 ? 13.629 4.580 -8.961 1.00 95.88 91 LEU A N 1
ATOM 701 C CA . LEU A 1 91 ? 12.731 3.811 -9.833 1.00 95.88 91 LEU A CA 1
ATOM 702 C C . LEU A 1 91 ? 13.433 3.279 -11.094 1.00 95.88 91 LEU A C 1
ATOM 704 O O . LEU A 1 91 ? 13.122 2.179 -11.544 1.00 95.88 91 LEU A O 1
ATOM 708 N N . LYS A 1 92 ? 14.391 4.022 -11.662 1.00 95.44 92 LYS A N 1
ATOM 709 C CA . LYS A 1 92 ? 15.209 3.537 -12.791 1.00 95.44 92 LYS A CA 1
ATOM 710 C C . LYS A 1 92 ? 16.142 2.397 -12.396 1.00 95.44 92 LYS A C 1
ATOM 712 O O . LYS A 1 92 ? 16.391 1.520 -13.216 1.00 95.44 92 LYS A O 1
ATOM 717 N N . ASN A 1 93 ? 16.625 2.411 -11.157 1.00 96.75 93 ASN A N 1
ATOM 718 C CA . ASN A 1 93 ? 17.498 1.385 -10.595 1.00 96.75 93 ASN A CA 1
ATOM 719 C C . ASN A 1 93 ? 16.719 0.221 -9.961 1.00 96.75 93 ASN A C 1
ATOM 721 O O . ASN A 1 93 ? 17.268 -0.520 -9.148 1.00 96.75 93 ASN A O 1
ATOM 725 N N . PHE A 1 94 ? 15.455 0.021 -10.349 1.00 98.19 94 PHE A N 1
ATOM 726 C CA . PHE A 1 94 ? 14.658 -1.114 -9.897 1.00 98.19 94 PHE A CA 1
ATOM 727 C C . PHE A 1 94 ? 15.419 -2.437 -10.071 1.00 98.19 94 PHE A C 1
ATOM 729 O O . PHE A 1 94 ? 15.936 -2.736 -11.152 1.00 98.19 94 PHE A O 1
ATOM 736 N N . ARG A 1 95 ? 15.478 -3.235 -8.997 1.00 97.69 95 ARG A N 1
ATOM 737 C CA . ARG A 1 95 ? 16.179 -4.535 -8.929 1.00 97.69 95 ARG A CA 1
ATOM 738 C C . ARG A 1 95 ? 17.692 -4.485 -9.162 1.00 97.69 95 ARG A C 1
ATOM 740 O O . ARG A 1 95 ? 18.285 -5.527 -9.432 1.00 97.69 95 ARG A O 1
ATOM 747 N N . GLN A 1 96 ? 18.319 -3.317 -9.059 1.00 97.50 96 GLN A N 1
ATOM 748 C CA . GLN A 1 96 ? 19.773 -3.196 -9.153 1.00 97.50 96 GLN A CA 1
ATOM 749 C C . GLN A 1 96 ? 20.419 -3.272 -7.765 1.00 97.50 96 GLN A C 1
ATOM 751 O O . GLN A 1 96 ? 19.812 -2.904 -6.759 1.00 97.50 96 GLN A O 1
ATOM 756 N N . ILE A 1 97 ? 21.660 -3.759 -7.706 1.00 95.75 97 ILE A N 1
ATOM 757 C CA . ILE A 1 97 ? 22.425 -3.850 -6.455 1.00 95.75 97 ILE A CA 1
ATOM 758 C C . ILE A 1 97 ? 22.591 -2.447 -5.855 1.00 95.75 97 ILE A C 1
ATOM 760 O O . ILE A 1 97 ? 22.963 -1.509 -6.557 1.00 95.75 97 ILE A O 1
ATOM 764 N N . GLY A 1 98 ? 22.312 -2.315 -4.556 1.00 90.75 98 GLY A N 1
ATOM 765 C CA . GLY A 1 98 ? 22.424 -1.053 -3.818 1.00 90.75 98 GLY A CA 1
ATOM 766 C C . GLY A 1 98 ? 21.252 -0.082 -4.006 1.00 90.75 98 GLY A C 1
ATOM 767 O O . GLY A 1 98 ? 21.244 0.973 -3.376 1.00 90.75 98 GLY A O 1
ATOM 768 N N . ALA A 1 99 ? 20.258 -0.411 -4.836 1.00 94.56 99 ALA A N 1
ATOM 769 C CA . ALA A 1 99 ? 19.035 0.379 -4.951 1.00 94.56 99 ALA A CA 1
ATOM 770 C C . ALA A 1 99 ? 18.044 0.045 -3.826 1.00 94.56 99 ALA A C 1
ATOM 772 O O . ALA A 1 99 ? 17.928 -1.108 -3.411 1.00 94.56 99 ALA A O 1
ATOM 773 N N . LEU A 1 100 ? 17.268 1.040 -3.389 1.00 94.69 100 LEU A N 1
ATOM 774 C CA . LEU A 1 100 ? 16.202 0.854 -2.393 1.00 94.69 100 LEU A CA 1
ATOM 775 C C . LEU A 1 100 ? 14.979 0.135 -2.992 1.00 94.69 100 LEU A C 1
ATOM 777 O O . LEU A 1 100 ? 14.172 -0.474 -2.292 1.00 94.69 100 LEU A O 1
ATOM 781 N N . THR A 1 101 ? 14.835 0.195 -4.315 1.00 96.38 101 THR A N 1
ATOM 782 C CA . THR A 1 101 ? 13.738 -0.393 -5.093 1.00 96.38 101 THR A CA 1
ATOM 783 C C . THR A 1 101 ? 14.012 -1.865 -5.420 1.00 96.38 101 THR A C 1
ATOM 785 O O . THR A 1 101 ? 14.197 -2.268 -6.574 1.00 96.38 101 THR A O 1
ATOM 788 N N . ALA A 1 102 ? 14.028 -2.692 -4.377 1.00 96.88 102 ALA A N 1
ATOM 789 C CA . ALA A 1 102 ? 14.284 -4.125 -4.457 1.00 96.88 102 ALA A CA 1
ATOM 790 C C . ALA A 1 102 ? 13.224 -4.918 -5.259 1.00 96.88 102 ALA A C 1
ATOM 792 O O . ALA A 1 102 ? 12.138 -4.454 -5.620 1.00 96.88 102 ALA A O 1
ATOM 793 N N . GLY A 1 103 ? 13.529 -6.181 -5.572 1.00 97.12 103 GLY A N 1
ATOM 794 C CA . GLY A 1 103 ? 12.623 -7.031 -6.353 1.00 97.12 103 GLY A CA 1
ATOM 795 C C . GLY A 1 103 ? 11.300 -7.352 -5.660 1.00 97.12 103 GLY A C 1
ATOM 796 O O . GLY A 1 103 ? 10.314 -7.627 -6.354 1.00 97.12 103 GLY A O 1
ATOM 797 N N . HIS A 1 104 ? 11.293 -7.274 -4.333 1.00 97.94 104 HIS A N 1
ATOM 798 C CA . HIS A 1 104 ? 10.141 -7.341 -3.448 1.00 97.94 104 HIS A CA 1
ATOM 799 C C . HIS A 1 104 ? 10.271 -6.233 -2.381 1.00 97.94 104 HIS A C 1
ATOM 801 O O . HIS A 1 104 ? 11.383 -5.773 -2.147 1.00 97.94 104 HIS A O 1
ATOM 807 N N . PRO A 1 105 ? 9.178 -5.769 -1.746 1.00 96.62 105 PRO A N 1
ATOM 808 C CA . PRO A 1 105 ? 9.249 -4.755 -0.700 1.00 96.62 105 PRO A CA 1
ATOM 809 C C . PRO A 1 105 ? 9.980 -5.301 0.525 1.00 96.62 105 PRO A C 1
ATOM 811 O O . PRO A 1 105 ? 9.647 -6.393 0.990 1.00 96.62 105 PRO A O 1
ATOM 814 N N . GLU A 1 106 ? 10.921 -4.523 1.051 1.00 96.88 106 GLU A N 1
ATOM 815 C CA . GLU A 1 106 ? 11.776 -4.876 2.185 1.00 96.88 106 GLU A CA 1
ATOM 816 C C . GLU A 1 106 ? 11.634 -3.809 3.276 1.00 96.88 106 GLU A C 1
ATOM 818 O O . GLU A 1 106 ? 11.848 -2.619 3.034 1.00 96.88 106 GLU A O 1
ATOM 823 N N . TYR A 1 107 ? 11.226 -4.231 4.473 1.00 95.69 107 TYR A N 1
ATOM 824 C CA . TYR A 1 107 ? 11.141 -3.361 5.643 1.00 95.69 107 TYR A CA 1
ATOM 825 C C . TYR A 1 107 ? 12.536 -2.892 6.069 1.00 95.69 107 TYR A C 1
ATOM 827 O O . TYR A 1 107 ? 13.489 -3.668 6.053 1.00 95.69 107 TYR A O 1
ATOM 835 N N . GLY A 1 108 ? 12.645 -1.627 6.477 1.00 90.00 108 GLY A N 1
ATOM 836 C CA . GLY A 1 108 ? 13.891 -1.031 6.970 1.00 90.00 108 GLY A CA 1
ATOM 837 C C . GLY A 1 108 ? 14.842 -0.522 5.882 1.00 90.00 108 GLY A C 1
ATOM 838 O O . GLY A 1 108 ? 15.755 0.228 6.205 1.00 90.00 108 GLY A O 1
ATOM 839 N N . HIS A 1 109 ? 14.621 -0.864 4.608 1.00 87.25 109 HIS A N 1
ATOM 840 C CA . HIS A 1 109 ? 15.407 -0.320 3.491 1.00 87.25 109 HIS A CA 1
ATOM 841 C C . HIS A 1 109 ? 14.885 1.038 3.007 1.00 87.25 109 HIS A C 1
ATOM 843 O O . HIS A 1 109 ? 15.667 1.885 2.593 1.00 87.25 109 HIS A O 1
ATOM 849 N N . CYS A 1 110 ? 13.571 1.258 3.055 1.00 87.38 110 CYS A N 1
ATOM 850 C CA . CYS A 1 110 ? 12.942 2.533 2.712 1.00 87.38 110 CYS A CA 1
ATOM 851 C C . CYS A 1 110 ? 11.711 2.781 3.589 1.00 87.38 110 CYS A C 1
ATOM 853 O O . CYS A 1 110 ? 11.025 1.849 4.023 1.00 87.38 110 CYS A O 1
ATOM 855 N N . ALA A 1 111 ? 11.431 4.050 3.853 1.00 87.31 111 ALA A N 1
ATOM 856 C CA . ALA A 1 111 ? 10.309 4.483 4.657 1.00 87.31 111 ALA A CA 1
ATOM 857 C C . ALA A 1 111 ? 8.972 4.233 3.942 1.00 87.31 111 ALA A C 1
ATOM 859 O O . ALA A 1 111 ? 8.858 4.333 2.724 1.00 87.31 111 ALA A O 1
ATOM 860 N N . GLY A 1 112 ? 7.926 3.908 4.705 1.00 86.75 112 GLY A N 1
ATOM 861 C CA . GLY A 1 112 ? 6.598 3.601 4.157 1.00 86.75 112 GLY A CA 1
ATOM 862 C C . GLY A 1 112 ? 6.398 2.150 3.699 1.00 86.75 112 GLY A C 1
ATOM 863 O O . GLY A 1 112 ? 5.272 1.772 3.379 1.00 86.75 112 GLY A O 1
ATOM 864 N N . ILE A 1 113 ? 7.436 1.305 3.732 1.00 95.00 113 ILE A N 1
ATOM 865 C CA . ILE A 1 113 ? 7.281 -0.149 3.599 1.00 95.00 113 ILE A CA 1
ATOM 866 C C . ILE A 1 113 ? 7.052 -0.757 4.982 1.00 95.00 113 ILE A C 1
ATOM 868 O O . ILE A 1 113 ? 7.979 -0.877 5.773 1.00 95.00 113 ILE A O 1
ATOM 872 N N . GLU A 1 114 ? 5.816 -1.170 5.262 1.00 95.38 114 GLU A N 1
ATOM 873 C CA . GLU A 1 114 ? 5.410 -1.651 6.594 1.00 95.38 114 GLU A CA 1
ATOM 874 C C . GLU A 1 114 ? 5.997 -3.018 6.974 1.00 95.38 114 GLU A C 1
ATOM 876 O O . GLU A 1 114 ? 6.161 -3.335 8.148 1.00 95.38 114 GLU A O 1
ATOM 881 N N . THR A 1 115 ? 6.271 -3.879 5.991 1.00 97.44 115 THR A N 1
ATOM 882 C CA . THR A 1 115 ? 6.782 -5.233 6.233 1.00 97.44 115 THR A CA 1
ATOM 883 C C . THR A 1 115 ? 7.416 -5.822 4.973 1.00 97.44 115 THR A C 1
ATOM 885 O O . THR A 1 115 ? 7.002 -5.502 3.853 1.00 97.44 115 THR A O 1
ATOM 888 N N . THR A 1 116 ? 8.392 -6.716 5.148 1.00 98.31 116 THR A N 1
ATOM 889 C CA . THR A 1 116 ? 8.992 -7.463 4.037 1.00 98.31 116 THR A CA 1
ATOM 890 C C . THR A 1 116 ? 7.997 -8.486 3.497 1.00 98.31 116 THR A C 1
ATOM 892 O O . THR A 1 116 ? 7.435 -9.291 4.240 1.00 98.31 116 THR A O 1
ATOM 895 N N . THR A 1 117 ? 7.769 -8.469 2.186 1.00 97.94 117 THR A N 1
ATOM 896 C CA . THR A 1 117 ? 6.866 -9.414 1.507 1.00 97.94 117 THR A CA 1
ATOM 897 C C . THR A 1 117 ? 7.547 -10.028 0.291 1.00 97.94 117 THR A C 1
ATOM 899 O O . THR A 1 117 ? 8.675 -9.694 -0.041 1.00 97.94 117 THR A O 1
ATOM 902 N N . GLY A 1 118 ? 6.878 -10.964 -0.378 1.00 95.31 118 GLY A N 1
ATOM 903 C CA . GLY A 1 118 ? 7.452 -11.746 -1.474 1.00 95.31 118 GLY A CA 1
ATOM 904 C C . GLY A 1 118 ? 7.025 -13.199 -1.350 1.00 95.31 118 GLY A C 1
ATOM 905 O O . GLY A 1 118 ? 6.291 -13.667 -2.226 1.00 95.31 118 GLY A O 1
ATOM 906 N N . PRO A 1 119 ? 7.336 -13.856 -0.216 1.00 97.31 119 PRO A N 1
ATOM 907 C CA . PRO A 1 119 ? 6.685 -15.099 0.168 1.00 97.31 119 PRO A CA 1
ATOM 908 C C . PRO A 1 119 ? 5.171 -14.874 0.245 1.00 97.31 119 PRO A C 1
ATOM 910 O O . PRO A 1 119 ? 4.683 -13.981 0.947 1.00 97.31 119 PRO A O 1
ATOM 913 N N . LEU A 1 120 ? 4.425 -15.633 -0.553 1.00 93.31 120 LEU A N 1
ATOM 914 C CA . LEU A 1 120 ? 2.983 -15.465 -0.683 1.00 93.31 120 LEU A CA 1
ATOM 915 C C . LEU A 1 120 ? 2.293 -15.749 0.661 1.00 93.31 120 LEU A C 1
ATOM 917 O O . LEU A 1 120 ? 2.768 -16.532 1.474 1.00 93.31 120 LEU A O 1
ATOM 921 N N . GLY A 1 121 ? 1.176 -15.070 0.926 1.00 90.81 121 GLY A N 1
ATOM 922 C CA . GLY A 1 121 ? 0.408 -15.244 2.167 1.00 90.81 121 GLY A CA 1
ATOM 923 C C . GLY A 1 121 ? 0.957 -14.471 3.374 1.00 90.81 121 GLY A C 1
ATOM 924 O O . GLY A 1 121 ? 0.159 -13.888 4.100 1.00 90.81 121 GLY A O 1
ATOM 925 N N . GLN A 1 122 ? 2.278 -14.334 3.529 1.00 97.00 122 GLN A N 1
ATOM 926 C CA . GLN A 1 122 ? 2.894 -13.705 4.713 1.00 97.00 122 GLN A CA 1
ATOM 927 C C . GLN A 1 122 ? 2.402 -12.278 4.978 1.00 97.00 122 GLN A C 1
ATOM 929 O O . GLN A 1 122 ? 1.932 -11.967 6.065 1.00 97.00 122 GLN A O 1
ATOM 934 N N . GLY A 1 123 ? 2.376 -11.414 3.957 1.00 95.88 123 GLY A N 1
ATOM 935 C CA . GLY A 1 123 ? 1.883 -10.046 4.151 1.00 95.88 123 GLY A CA 1
ATOM 936 C C . GLY A 1 123 ? 0.399 -9.964 4.545 1.00 95.88 123 GLY A C 1
ATOM 937 O O . GLY A 1 123 ? -0.028 -8.954 5.087 1.00 95.88 123 GLY A O 1
ATOM 938 N N . LEU A 1 124 ? -0.404 -11.008 4.289 1.00 92.75 124 LEU A N 1
ATOM 939 C CA . LEU A 1 124 ? -1.783 -11.048 4.786 1.00 92.75 124 LEU A CA 1
ATOM 940 C C . LEU A 1 124 ? -1.800 -11.311 6.297 1.00 92.75 124 LEU A C 1
ATOM 942 O O . LEU A 1 124 ? -2.517 -10.621 7.011 1.00 92.75 124 LEU A O 1
ATOM 946 N N . ALA A 1 125 ? -0.985 -12.255 6.774 1.00 94.56 125 ALA A N 1
ATOM 947 C CA . ALA A 1 125 ? -0.824 -12.530 8.200 1.00 94.56 125 ALA A CA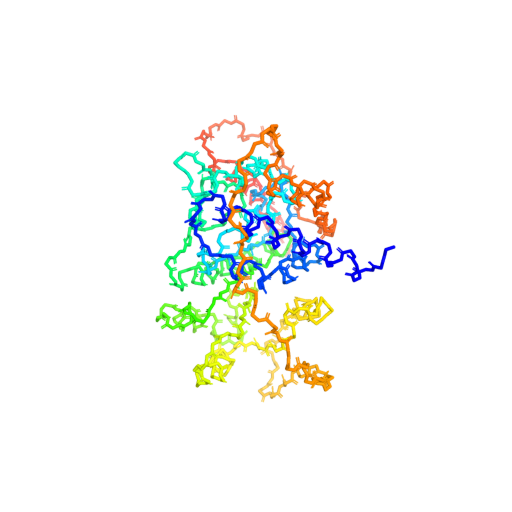 1
ATOM 948 C C . ALA A 1 125 ? -0.222 -11.330 8.953 1.00 94.56 125 ALA A C 1
ATOM 950 O O . ALA A 1 125 ? -0.731 -10.941 10.000 1.00 94.56 125 ALA A O 1
ATOM 951 N N . ASN A 1 126 ? 0.785 -10.668 8.375 1.00 96.44 126 ASN A N 1
ATOM 952 C CA . ASN A 1 126 ? 1.378 -9.461 8.961 1.00 96.44 126 ASN A CA 1
ATOM 953 C C . ASN A 1 126 ? 0.348 -8.340 9.080 1.00 96.44 126 ASN A C 1
ATOM 955 O O . ASN A 1 126 ? 0.268 -7.690 10.119 1.00 96.44 126 ASN A O 1
ATOM 959 N N . ALA A 1 127 ? -0.469 -8.143 8.038 1.00 94.56 127 ALA A N 1
ATOM 960 C CA . ALA A 1 127 ? -1.568 -7.198 8.108 1.00 94.56 127 ALA A CA 1
ATOM 961 C C . ALA A 1 127 ? -2.479 -7.550 9.286 1.00 94.56 127 ALA A C 1
ATOM 963 O O . ALA A 1 127 ? -2.705 -6.686 10.124 1.00 94.56 127 ALA A O 1
ATOM 964 N N . VAL A 1 128 ? -2.969 -8.792 9.397 1.00 91.44 128 VAL A N 1
ATOM 965 C CA . VAL A 1 128 ? -3.801 -9.255 10.532 1.00 91.44 128 VAL A CA 1
ATOM 966 C C . VAL A 1 128 ? -3.192 -8.864 11.884 1.00 91.44 128 VAL A C 1
ATOM 968 O O . VAL A 1 128 ? -3.865 -8.214 12.682 1.00 91.44 128 VAL A O 1
ATOM 971 N N . GLY A 1 129 ? -1.900 -9.129 12.095 1.00 92.62 129 GLY A N 1
ATOM 972 C CA . GLY A 1 129 ? -1.191 -8.712 13.308 1.00 92.62 129 GLY A CA 1
ATOM 973 C C . GLY A 1 129 ? -1.180 -7.193 13.539 1.00 92.62 129 GLY A C 1
ATOM 974 O O . GLY A 1 129 ? -1.371 -6.745 14.667 1.00 92.62 129 GLY A O 1
ATOM 975 N N . MET A 1 130 ? -1.022 -6.381 12.487 1.00 93.88 130 MET A N 1
ATOM 976 C CA . MET A 1 130 ? -1.069 -4.913 12.596 1.00 93.88 130 MET A CA 1
ATOM 977 C C . MET A 1 130 ? -2.442 -4.401 13.053 1.00 93.88 130 MET A C 1
ATOM 979 O O . MET A 1 130 ? -2.503 -3.475 13.857 1.00 93.88 130 MET A O 1
ATOM 983 N N . ALA A 1 131 ? -3.542 -5.006 12.598 1.00 89.06 131 ALA A N 1
ATOM 984 C CA . ALA A 1 131 ? -4.870 -4.604 13.071 1.00 89.06 131 ALA A CA 1
ATOM 985 C C . ALA A 1 131 ? -5.189 -5.113 14.477 1.00 89.06 131 ALA A C 1
ATOM 987 O O . ALA A 1 131 ? -5.836 -4.394 15.233 1.00 89.06 131 ALA A O 1
ATOM 988 N N . MET A 1 132 ? -4.685 -6.292 14.850 1.00 88.94 132 MET A N 1
ATOM 989 C CA . MET A 1 132 ? -4.735 -6.763 16.238 1.00 88.94 132 MET A CA 1
ATOM 990 C C . MET A 1 132 ? -4.023 -5.789 17.175 1.00 88.94 132 MET A C 1
ATOM 992 O O . MET A 1 132 ? -4.545 -5.464 18.240 1.00 88.94 132 MET A O 1
ATOM 996 N N . ALA A 1 133 ? -2.857 -5.287 16.759 1.00 90.88 133 ALA A N 1
ATOM 997 C CA . ALA A 1 133 ? -2.121 -4.281 17.510 1.00 90.88 133 ALA A CA 1
ATOM 998 C C . ALA A 1 133 ? -2.901 -2.959 17.622 1.00 90.88 133 ALA A C 1
ATOM 1000 O O . ALA A 1 133 ? -2.983 -2.411 18.717 1.00 90.88 133 ALA A O 1
ATOM 1001 N N . GLU A 1 134 ? -3.513 -2.469 16.535 1.00 92.00 134 GLU A N 1
ATOM 1002 C CA . GLU A 1 134 ? -4.371 -1.271 16.572 1.00 92.00 134 GLU A CA 1
ATOM 1003 C C . GLU A 1 134 ? -5.533 -1.432 17.548 1.00 92.00 134 GLU A C 1
ATOM 1005 O O . GLU A 1 134 ? -5.718 -0.580 18.414 1.00 92.00 134 GLU A O 1
ATOM 1010 N N . ARG A 1 135 ? -6.270 -2.549 17.468 1.00 84.25 135 ARG A N 1
ATOM 1011 C CA . ARG A 1 135 ? -7.392 -2.813 18.373 1.00 84.25 135 ARG A CA 1
ATOM 1012 C C . ARG A 1 135 ? -6.932 -2.855 19.823 1.00 84.25 135 ARG A C 1
ATOM 1014 O O . ARG A 1 135 ? -7.545 -2.202 20.661 1.00 84.25 135 ARG A O 1
ATOM 1021 N N . HIS A 1 136 ? -5.852 -3.577 20.115 1.00 87.19 136 HIS A N 1
ATOM 1022 C CA . HIS A 1 136 ? -5.318 -3.653 21.471 1.00 87.19 136 HIS A CA 1
ATOM 1023 C C . HIS A 1 136 ? -4.936 -2.266 22.006 1.00 87.19 136 HIS A C 1
ATOM 1025 O O . HIS A 1 136 ? -5.290 -1.915 23.132 1.00 87.19 136 HIS A O 1
ATOM 1031 N N . MET A 1 137 ? -4.267 -1.445 21.191 1.00 86.00 137 MET A N 1
ATOM 1032 C CA . MET A 1 137 ? -3.908 -0.074 21.560 1.00 86.00 137 MET A CA 1
ATOM 1033 C C . MET A 1 137 ? -5.142 0.805 21.776 1.00 86.00 137 MET A C 1
ATOM 1035 O O . MET A 1 137 ? -5.205 1.540 22.758 1.00 86.00 137 MET A O 1
ATOM 1039 N N . ARG A 1 138 ? -6.138 0.710 20.893 1.00 86.75 138 ARG A N 1
ATOM 1040 C CA . ARG A 1 138 ? -7.401 1.446 20.989 1.00 86.75 138 ARG A CA 1
ATOM 1041 C C . ARG A 1 138 ? -8.200 1.065 22.237 1.00 86.75 138 ARG A C 1
ATOM 1043 O O . ARG A 1 138 ? -8.722 1.951 22.902 1.00 86.75 138 ARG A O 1
ATOM 1050 N N . GLU A 1 139 ? -8.290 -0.221 22.572 1.00 86.56 139 GLU A N 1
ATOM 1051 C CA . GLU A 1 139 ? -8.977 -0.706 23.781 1.00 86.56 139 GLU A CA 1
ATOM 1052 C C . GLU A 1 139 ? -8.253 -0.279 25.059 1.00 86.56 139 GLU A C 1
ATOM 1054 O O . GLU A 1 139 ? -8.888 0.084 26.045 1.00 86.56 139 GLU A O 1
ATOM 1059 N N . THR A 1 140 ? -6.920 -0.296 25.036 1.00 87.00 140 THR A N 1
ATOM 1060 C CA . THR A 1 140 ? -6.109 0.004 26.220 1.00 87.00 140 THR A CA 1
ATOM 1061 C C . THR A 1 140 ? -5.988 1.510 26.473 1.00 87.00 140 THR A C 1
ATOM 1063 O O . THR A 1 140 ? -5.943 1.938 27.626 1.00 87.00 140 THR A O 1
ATOM 1066 N N . PHE A 1 141 ? -5.920 2.325 25.414 1.00 85.44 141 PHE A N 1
ATOM 1067 C CA . PHE A 1 141 ? -5.564 3.750 25.504 1.00 85.44 141 PHE A CA 1
ATOM 1068 C C . PHE A 1 141 ? -6.566 4.713 24.867 1.00 85.44 141 PHE A C 1
ATOM 1070 O O . PHE A 1 141 ? -6.348 5.920 24.928 1.00 85.44 141 PHE A O 1
ATOM 1077 N N . GLY A 1 142 ? -7.646 4.212 24.273 1.00 82.62 142 GLY A N 1
ATOM 1078 C CA . GLY A 1 142 ? -8.685 5.033 23.663 1.00 82.62 142 GLY A CA 1
ATOM 1079 C C . GLY A 1 142 ? -8.445 5.371 22.188 1.00 82.62 142 GLY A C 1
ATOM 1080 O O . GLY A 1 142 ? -7.332 5.333 21.651 1.00 82.62 142 GLY A O 1
ATOM 1081 N N . ALA A 1 143 ? -9.545 5.720 21.518 1.00 83.31 143 ALA A N 1
ATOM 1082 C CA . ALA A 1 143 ? -9.585 6.070 20.097 1.00 83.31 143 ALA A CA 1
ATOM 1083 C C . ALA A 1 143 ? -8.886 7.403 19.775 1.00 83.31 143 ALA A C 1
ATOM 1085 O O . ALA A 1 143 ? -8.594 7.694 18.621 1.00 83.31 143 ALA A O 1
ATOM 1086 N N . GLU A 1 144 ? -8.626 8.240 20.776 1.00 84.38 144 GLU A N 1
ATOM 1087 C CA . GLU A 1 144 ? -7.854 9.469 20.621 1.00 84.38 144 GLU A CA 1
ATOM 1088 C C . GLU A 1 144 ? -6.364 9.212 20.364 1.00 84.38 144 GLU A C 1
ATOM 1090 O O . GLU A 1 144 ? -5.691 10.074 19.795 1.00 84.38 144 GLU A O 1
ATOM 1095 N N . LEU A 1 145 ? -5.853 8.051 20.794 1.00 83.75 145 LEU A N 1
ATOM 1096 C CA . LEU A 1 145 ? -4.458 7.663 20.608 1.00 83.75 145 LEU A CA 1
ATOM 1097 C C . LEU A 1 145 ? -4.282 6.748 19.394 1.00 83.75 145 LEU A C 1
ATOM 1099 O O . LEU A 1 145 ? -3.317 6.926 18.646 1.00 83.75 145 LEU A O 1
ATOM 1103 N N . SER A 1 146 ? -5.186 5.774 19.225 1.00 86.00 146 SER A N 1
ATOM 1104 C CA . SER A 1 146 ? -5.123 4.780 18.154 1.00 86.00 146 SER A CA 1
ATOM 1105 C C . SER A 1 146 ? -6.474 4.616 17.447 1.00 86.00 146 SER A C 1
ATOM 1107 O O . SER A 1 146 ? -7.438 4.102 18.018 1.00 86.00 146 SER A O 1
ATOM 1109 N N . ASP A 1 147 ? -6.552 5.082 16.199 1.00 86.81 147 ASP A N 1
ATOM 1110 C CA . ASP A 1 147 ? -7.755 5.016 15.364 1.00 86.81 147 ASP A CA 1
ATOM 1111 C C . ASP A 1 147 ? -7.398 4.945 13.870 1.00 86.81 147 ASP A C 1
ATOM 1113 O O . ASP A 1 147 ? -7.801 5.790 13.066 1.00 86.81 147 ASP A O 1
ATOM 1117 N N . HIS A 1 148 ? -6.661 3.904 13.484 1.00 88.25 148 HIS A N 1
ATOM 1118 C CA . HIS A 1 148 ? -6.200 3.703 12.110 1.00 88.25 148 HIS A CA 1
ATOM 1119 C C . HIS A 1 148 ? -6.653 2.367 11.517 1.00 88.25 148 HIS A C 1
ATOM 1121 O O . HIS A 1 148 ? -7.153 1.471 12.195 1.00 88.25 148 HIS A O 1
ATOM 1127 N N . TYR A 1 149 ? -6.508 2.246 10.202 1.00 88.69 149 TYR A N 1
ATOM 1128 C CA . TYR A 1 149 ? -6.913 1.083 9.423 1.00 88.69 149 TYR A CA 1
ATOM 1129 C C . TYR A 1 149 ? -5.698 0.362 8.855 1.00 88.69 149 TYR A C 1
ATOM 1131 O O . TYR A 1 149 ? -4.666 0.966 8.556 1.00 88.69 149 TYR A O 1
ATOM 1139 N N . THR A 1 150 ? -5.849 -0.947 8.649 1.00 92.88 150 THR A N 1
ATOM 1140 C CA . THR A 1 150 ? -4.869 -1.754 7.916 1.00 92.88 150 THR A CA 1
ATOM 1141 C C . THR A 1 150 ? -5.445 -2.222 6.581 1.00 92.88 150 THR A C 1
ATOM 1143 O O . THR A 1 150 ? -6.438 -2.948 6.518 1.00 92.88 150 THR A O 1
ATOM 1146 N N . TYR A 1 151 ? -4.789 -1.855 5.488 1.00 93.00 151 TYR A N 1
ATOM 1147 C CA . TYR A 1 151 ? -5.146 -2.244 4.129 1.00 93.00 151 TYR A CA 1
ATOM 1148 C C . TYR A 1 151 ? -4.159 -3.283 3.610 1.00 93.00 151 TYR A C 1
ATOM 1150 O O . TYR A 1 151 ? -2.949 -3.097 3.699 1.00 93.00 151 TYR A O 1
ATOM 1158 N N . ALA A 1 152 ? -4.651 -4.368 3.011 1.00 93.69 152 ALA A N 1
ATOM 1159 C CA . ALA A 1 152 ? -3.782 -5.387 2.432 1.00 93.69 152 ALA A CA 1
ATOM 1160 C C . ALA A 1 152 ? -4.179 -5.779 1.008 1.00 93.69 152 ALA A C 1
ATOM 1162 O O . ALA A 1 152 ? -5.283 -6.260 0.727 1.00 93.69 152 ALA A O 1
ATOM 1163 N N . ARG A 1 153 ? -3.226 -5.640 0.081 1.00 91.25 153 ARG A N 1
ATOM 1164 C CA . ARG A 1 153 ? -3.386 -6.053 -1.315 1.00 91.25 153 ARG A CA 1
ATOM 1165 C C . ARG A 1 153 ? -2.795 -7.442 -1.533 1.00 91.25 153 ARG A C 1
ATOM 1167 O O . ARG A 1 153 ? -1.584 -7.639 -1.468 1.00 91.25 153 ARG A O 1
ATOM 1174 N N . ARG A 1 154 ? -3.653 -8.406 -1.876 1.00 87.12 154 ARG A N 1
ATOM 1175 C CA . ARG A 1 154 ? -3.286 -9.816 -2.100 1.00 87.12 154 ARG A CA 1
ATOM 1176 C C . ARG A 1 154 ? -3.674 -10.310 -3.497 1.00 87.12 154 ARG A C 1
ATOM 1178 O O . ARG A 1 154 ? -4.620 -9.811 -4.104 1.00 87.12 154 ARG A O 1
ATOM 1185 N N . ARG A 1 155 ? -2.990 -11.338 -4.011 1.00 79.56 155 ARG A N 1
ATOM 1186 C CA . ARG A 1 155 ? -3.392 -12.059 -5.242 1.00 79.56 155 ARG A CA 1
ATOM 1187 C C . ARG A 1 155 ? -4.055 -13.393 -4.911 1.00 79.56 155 ARG A C 1
ATOM 1189 O O . ARG A 1 155 ? -4.121 -13.778 -3.749 1.00 79.56 155 ARG A O 1
ATOM 1196 N N . ARG A 1 156 ? -4.541 -14.104 -5.936 1.00 79.38 156 ARG A N 1
ATOM 1197 C CA . ARG A 1 156 ? -5.084 -15.467 -5.783 1.00 79.38 156 ARG A CA 1
ATOM 1198 C C . ARG A 1 156 ? -4.098 -16.400 -5.089 1.00 79.38 156 ARG A C 1
ATOM 1200 O O . ARG A 1 156 ? -4.495 -17.064 -4.149 1.00 79.38 156 ARG A O 1
ATOM 1207 N N . LEU A 1 157 ? -2.835 -16.404 -5.511 1.00 80.75 157 LEU A N 1
ATOM 1208 C CA . LEU A 1 157 ? -1.851 -17.319 -4.931 1.00 80.75 157 LEU A CA 1
ATOM 1209 C C . LEU A 1 157 ? -1.621 -17.074 -3.433 1.00 80.75 157 LEU A C 1
ATOM 1211 O O . LEU A 1 157 ? -1.494 -18.036 -2.699 1.00 80.75 157 LEU A O 1
ATOM 1215 N N . CYS A 1 158 ? -1.711 -15.827 -2.948 1.00 84.62 158 CYS A N 1
ATOM 1216 C CA . CYS A 1 158 ? -1.670 -15.562 -1.504 1.00 84.62 158 CYS A CA 1
ATOM 1217 C C . CYS A 1 158 ? -2.783 -16.295 -0.744 1.00 84.62 158 CYS A C 1
ATOM 1219 O O . CYS A 1 158 ? -2.592 -16.600 0.417 1.00 84.62 158 CYS A O 1
ATOM 1221 N N . LEU A 1 159 ? -3.943 -16.542 -1.369 1.00 85.88 159 LEU A N 1
ATOM 1222 C CA . LEU A 1 159 ? -5.046 -17.284 -0.752 1.00 85.88 159 LEU A CA 1
ATOM 1223 C C . LEU A 1 159 ? -4.884 -18.804 -0.822 1.00 85.88 159 LEU A C 1
ATOM 1225 O O . LEU A 1 159 ? -5.647 -19.505 -0.162 1.00 85.88 159 LEU A O 1
ATOM 1229 N N . MET A 1 160 ? -3.991 -19.309 -1.669 1.00 86.19 160 MET A N 1
ATOM 1230 C CA . MET A 1 160 ? -3.731 -20.745 -1.773 1.00 86.19 160 MET A CA 1
ATOM 1231 C C . MET A 1 160 ? -2.782 -21.220 -0.672 1.00 86.19 160 MET A C 1
ATOM 1233 O O . MET A 1 160 ? -2.832 -22.386 -0.307 1.00 86.19 160 MET A O 1
ATOM 1237 N N . GLU A 1 161 ? -1.980 -20.311 -0.117 1.00 90.94 161 GLU A N 1
ATOM 1238 C CA . GLU A 1 161 ? -1.101 -20.594 1.015 1.00 90.94 161 GLU A CA 1
ATOM 1239 C C . GLU A 1 161 ? -1.904 -20.845 2.297 1.00 90.94 161 GLU A C 1
ATOM 1241 O O . GLU A 1 161 ? -2.796 -20.057 2.635 1.00 90.94 161 GLU A O 1
ATOM 1246 N N . GLY A 1 162 ? -1.566 -21.908 3.034 1.00 93.25 162 GLY A N 1
ATOM 1247 C CA . GLY A 1 162 ? -2.262 -22.318 4.264 1.00 93.25 162 GLY A CA 1
ATOM 1248 C C . GLY A 1 162 ? -2.299 -21.225 5.334 1.00 93.25 162 GLY A C 1
ATOM 1249 O O . GLY A 1 162 ? -3.363 -20.947 5.888 1.00 93.25 162 GLY A O 1
ATOM 1250 N N . ILE A 1 163 ? -1.192 -20.489 5.491 1.00 94.81 163 ILE A N 1
ATOM 1251 C CA . ILE A 1 163 ? -1.079 -19.345 6.411 1.00 94.81 163 ILE A CA 1
ATOM 1252 C C . ILE A 1 163 ? -2.165 -18.286 6.178 1.00 94.81 163 ILE A C 1
ATOM 1254 O O . ILE A 1 163 ? -2.602 -17.602 7.102 1.00 94.81 163 ILE A O 1
ATOM 1258 N N . SER A 1 164 ? -2.656 -18.155 4.939 1.00 90.94 164 SER A N 1
ATOM 1259 C CA . SER A 1 164 ? -3.744 -17.227 4.650 1.00 90.94 164 SER A CA 1
ATOM 1260 C C . SER A 1 164 ? -5.041 -17.645 5.328 1.00 90.94 164 SER A C 1
ATOM 1262 O O . SER A 1 164 ? -5.766 -16.779 5.803 1.00 90.94 164 SER A O 1
ATOM 1264 N N . GLN A 1 165 ? -5.338 -18.946 5.388 1.00 91.19 165 GLN A N 1
ATOM 1265 C CA . GLN A 1 165 ? -6.542 -19.449 6.038 1.00 91.19 165 GLN A CA 1
ATOM 1266 C C . GLN A 1 165 ? -6.441 -19.323 7.555 1.00 91.19 165 GLN A C 1
ATOM 1268 O O . GLN A 1 165 ? -7.424 -18.927 8.176 1.00 91.19 165 GLN A O 1
ATOM 1273 N N . GLU A 1 166 ? -5.275 -19.600 8.135 1.00 91.75 166 GLU A N 1
ATOM 1274 C CA . GLU A 1 166 ? -5.025 -19.392 9.565 1.00 91.75 166 GLU A CA 1
ATOM 1275 C C . GLU A 1 166 ? -5.259 -17.926 9.948 1.00 91.75 166 GLU A C 1
ATOM 1277 O O . GLU 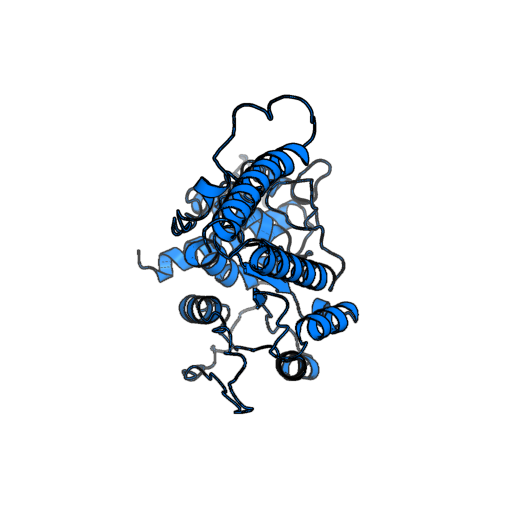A 1 166 ? -6.090 -17.640 10.806 1.00 91.75 166 GLU A O 1
ATOM 1282 N N . ALA A 1 167 ? -4.637 -16.986 9.227 1.00 91.12 167 ALA A N 1
ATOM 1283 C CA . ALA A 1 167 ? -4.793 -15.553 9.474 1.00 91.12 167 ALA A CA 1
ATOM 1284 C C . ALA A 1 167 ? -6.246 -15.066 9.294 1.00 91.12 167 ALA A C 1
ATOM 1286 O O . ALA A 1 167 ? -6.766 -14.328 10.130 1.00 91.12 167 ALA A O 1
ATOM 1287 N N . ILE A 1 168 ? -6.925 -15.504 8.224 1.00 87.06 168 ILE A N 1
ATOM 1288 C CA . ILE A 1 168 ? -8.339 -15.170 7.967 1.00 87.06 168 ILE A CA 1
ATOM 1289 C C . ILE A 1 168 ? -9.236 -15.699 9.093 1.00 87.06 168 ILE A C 1
ATOM 1291 O O . ILE A 1 168 ? -10.152 -14.994 9.511 1.00 87.06 168 ILE A O 1
ATOM 1295 N N . SER A 1 169 ? -8.979 -16.918 9.576 1.00 86.25 169 SER A N 1
ATOM 1296 C CA . SER A 1 169 ? -9.772 -17.564 10.632 1.00 86.25 169 SER A CA 1
ATOM 1297 C C . SER A 1 169 ? -9.479 -16.990 12.018 1.00 86.25 169 SER A C 1
ATOM 1299 O O . SER A 1 169 ? -10.341 -17.029 12.887 1.00 86.25 169 SER A O 1
ATOM 1301 N N . LEU A 1 170 ? -8.287 -16.434 12.239 1.00 82.38 170 LEU A N 1
ATOM 1302 C CA . LEU A 1 170 ? -7.936 -15.808 13.510 1.00 82.38 170 LEU A CA 1
ATOM 1303 C C . LEU A 1 170 ? -8.724 -14.511 13.734 1.00 82.38 170 LEU A C 1
ATOM 1305 O O . LEU A 1 170 ? -9.265 -14.307 14.812 1.00 82.38 170 LEU A O 1
ATOM 1309 N N . MET A 1 171 ? -8.860 -13.667 12.708 1.00 69.38 171 MET A N 1
ATOM 1310 C CA . MET A 1 171 ? -9.659 -12.429 12.783 1.00 69.38 171 MET A CA 1
ATOM 1311 C C . MET A 1 171 ? -11.171 -12.671 12.902 1.00 69.38 171 MET A C 1
ATOM 1313 O O . MET A 1 171 ? -11.909 -11.771 13.297 1.00 69.38 171 MET A O 1
ATOM 1317 N N . ALA A 1 172 ? -11.619 -13.874 12.536 1.00 61.41 172 ALA A N 1
ATOM 1318 C CA . ALA A 1 172 ? -13.014 -14.300 12.425 1.00 61.41 172 ALA A CA 1
ATOM 1319 C C . ALA A 1 172 ? -13.718 -14.618 13.754 1.00 61.41 172 ALA A C 1
ATOM 1321 O O . ALA A 1 172 ? -14.845 -15.115 13.741 1.00 61.41 172 ALA A O 1
ATOM 1322 N N . GLN A 1 173 ? -13.037 -14.431 14.883 1.00 53.41 173 GLN A N 1
ATOM 1323 C CA . GLN A 1 173 ? -13.538 -14.798 16.208 1.00 53.41 173 GLN A CA 1
ATOM 1324 C C . GLN A 1 173 ? -14.818 -14.003 16.563 1.00 53.41 173 GLN A C 1
ATOM 1326 O O . GLN A 1 173 ? -15.065 -12.971 15.933 1.00 53.41 173 GLN A O 1
ATOM 1331 N N . PRO A 1 174 ? -15.669 -14.517 17.483 1.00 38.75 174 PRO A N 1
ATOM 1332 C CA . PRO A 1 174 ? -17.057 -14.079 17.695 1.00 38.75 174 PRO A CA 1
ATOM 1333 C C . PRO A 1 174 ? -17.246 -12.557 17.867 1.00 38.75 174 PRO A C 1
ATOM 1335 O O . PRO A 1 174 ? -16.273 -11.841 18.087 1.00 38.75 174 PRO A O 1
ATOM 1338 N N . PRO A 1 175 ? -18.485 -12.035 17.735 1.00 44.22 175 PRO A N 1
ATOM 1339 C CA . PRO A 1 175 ? -18.781 -10.598 17.590 1.00 44.22 175 PRO A CA 1
ATOM 1340 C C . PRO A 1 175 ? -18.183 -9.684 18.672 1.00 44.22 175 PRO A C 1
ATOM 1342 O O . PRO A 1 175 ? -17.913 -8.513 18.415 1.00 44.22 175 PRO A O 1
ATOM 1345 N N . ASP A 1 176 ? -17.922 -10.224 19.863 1.00 41.81 176 ASP A N 1
ATOM 1346 C CA . ASP A 1 176 ? -17.257 -9.565 20.989 1.00 41.81 176 ASP A CA 1
ATOM 1347 C C . ASP A 1 176 ? -15.740 -9.343 20.765 1.00 41.81 176 ASP A C 1
ATOM 1349 O O . ASP A 1 176 ? -15.111 -8.510 21.423 1.00 41.81 176 ASP A O 1
ATOM 1353 N N . ARG A 1 177 ? -15.129 -10.030 19.789 1.00 41.25 177 ARG A N 1
ATOM 1354 C CA . ARG A 1 177 ? -13.675 -10.129 19.557 1.00 41.25 177 ARG A CA 1
ATOM 1355 C C . ARG A 1 177 ? -13.236 -9.906 18.103 1.00 41.25 177 ARG A C 1
ATOM 1357 O O . ARG A 1 177 ? -12.225 -10.454 17.678 1.00 41.25 177 ARG A O 1
ATOM 1364 N N . HIS A 1 178 ? -13.925 -9.064 17.331 1.00 46.97 178 HIS A N 1
ATOM 1365 C CA . HIS A 1 178 ? -13.414 -8.552 16.044 1.00 46.97 178 HIS A CA 1
ATOM 1366 C C . HIS A 1 178 ? -12.014 -7.905 16.115 1.00 46.97 178 HIS A C 1
ATOM 1368 O O . HIS A 1 178 ? -11.890 -6.713 16.368 1.00 46.97 178 HIS A O 1
ATOM 1374 N N . LEU A 1 179 ? -10.957 -8.655 15.829 1.00 46.59 179 LEU A N 1
ATOM 1375 C CA . LEU A 1 179 ? -9.547 -8.325 16.082 1.00 46.59 179 LEU A CA 1
ATOM 1376 C C . LEU A 1 179 ? -8.937 -7.102 15.332 1.00 46.59 179 LEU A C 1
ATOM 1378 O O . LEU A 1 179 ? -7.723 -6.998 15.222 1.00 46.59 179 LEU A O 1
ATOM 1382 N N . GLY A 1 180 ? -9.739 -6.161 14.829 1.00 45.62 180 GLY A N 1
ATOM 1383 C CA . GLY A 1 180 ? -9.299 -4.871 14.285 1.00 45.62 180 GLY A CA 1
ATOM 1384 C C . GLY A 1 180 ? -9.906 -4.532 12.923 1.00 45.62 180 GLY A C 1
ATOM 1385 O O . GLY A 1 180 ? -10.640 -5.320 12.322 1.00 45.62 180 GLY A O 1
ATOM 1386 N N . ARG A 1 181 ? -9.613 -3.327 12.420 1.00 53.41 181 ARG A N 1
ATOM 1387 C CA . ARG A 1 181 ? -10.222 -2.802 11.186 1.00 53.41 181 ARG A CA 1
ATOM 1388 C C . ARG A 1 181 ? -9.327 -3.034 9.974 1.00 53.41 181 ARG A C 1
ATOM 1390 O O . ARG A 1 181 ? -8.287 -2.393 9.808 1.00 53.41 181 ARG A O 1
ATOM 1397 N N . GLN A 1 182 ? -9.757 -3.962 9.115 1.00 50.88 182 GLN A N 1
ATOM 1398 C CA . GLN A 1 182 ? -8.992 -4.412 7.952 1.00 50.88 182 GLN A CA 1
ATOM 1399 C C . GLN A 1 182 ? -9.789 -4.448 6.660 1.00 50.88 182 GLN A C 1
ATOM 1401 O O . GLN A 1 182 ? -10.951 -4.850 6.642 1.00 50.88 182 GLN A O 1
ATOM 1406 N N . GLN A 1 183 ? -9.125 -4.120 5.552 1.00 51.16 183 GLN A N 1
ATOM 1407 C CA . GLN A 1 183 ? -9.682 -4.291 4.213 1.00 51.16 183 GLN A CA 1
ATOM 1408 C C . GLN A 1 183 ? -8.713 -5.045 3.296 1.00 51.16 183 GLN A C 1
ATOM 1410 O O . GLN A 1 183 ? -7.523 -4.729 3.204 1.00 51.16 183 GLN A O 1
ATOM 1415 N N . HIS A 1 184 ? -9.236 -6.049 2.585 1.00 53.12 184 HIS A N 1
ATOM 1416 C CA . HIS A 1 184 ? -8.465 -6.888 1.670 1.00 53.12 184 HIS A CA 1
ATOM 1417 C C . HIS A 1 184 ? -8.950 -6.775 0.229 1.00 53.12 184 HIS A C 1
ATOM 1419 O O . HIS A 1 184 ? -10.113 -7.035 -0.070 1.00 53.12 184 HIS A O 1
ATOM 1425 N N . PHE A 1 185 ? -8.022 -6.535 -0.698 1.00 47.69 185 PHE A N 1
ATOM 1426 C CA . PHE A 1 185 ? -8.344 -6.438 -2.126 1.00 47.69 185 PHE A CA 1
ATOM 1427 C C . PHE A 1 185 ? -7.965 -7.705 -2.879 1.00 47.69 185 PHE A C 1
ATOM 1429 O O . PHE A 1 185 ? -6.812 -8.156 -2.830 1.00 47.69 185 PHE A O 1
ATOM 1436 N N . HIS A 1 186 ? -8.908 -8.229 -3.662 1.00 47.81 186 HIS A N 1
ATOM 1437 C CA . HIS A 1 186 ? -8.710 -9.380 -4.534 1.00 47.81 186 HIS A CA 1
ATOM 1438 C C . HIS A 1 186 ? -9.168 -9.078 -5.960 1.00 47.81 186 HIS A C 1
ATOM 1440 O O . HIS A 1 186 ? -10.304 -8.674 -6.172 1.00 47.81 186 HIS A O 1
ATOM 1446 N N . ARG A 1 187 ? -8.301 -9.351 -6.943 1.00 46.91 187 ARG A N 1
ATOM 1447 C CA . ARG A 1 187 ? -8.627 -9.227 -8.369 1.00 46.91 187 ARG A CA 1
ATOM 1448 C C . ARG A 1 187 ? -8.790 -10.608 -8.985 1.00 46.91 187 ARG A C 1
ATOM 1450 O O . ARG A 1 187 ? -7.963 -11.489 -8.741 1.00 46.91 187 ARG A O 1
ATOM 1457 N N . ARG A 1 188 ? -9.823 -10.771 -9.811 1.00 51.31 188 ARG A N 1
ATOM 1458 C CA . ARG A 1 188 ? -10.065 -11.986 -10.599 1.00 51.31 188 ARG A CA 1
ATOM 1459 C C . ARG A 1 188 ? -9.138 -11.990 -11.822 1.00 51.31 188 ARG A C 1
ATOM 1461 O O . ARG A 1 188 ? -9.242 -11.104 -12.659 1.00 51.31 188 ARG A O 1
ATOM 1468 N N . GLN A 1 189 ? -8.233 -12.964 -11.932 1.00 41.66 189 GLN A N 1
ATOM 1469 C CA . GLN A 1 189 ? -7.449 -13.222 -13.150 1.00 41.66 189 GLN A CA 1
ATOM 1470 C C . GLN A 1 189 ? -7.218 -14.733 -13.328 1.00 41.66 189 GLN A C 1
ATOM 1472 O O . GLN A 1 189 ? -6.828 -15.388 -12.362 1.00 41.66 189 GLN A O 1
ATOM 1477 N N . GLY A 1 190 ? -7.399 -15.254 -14.552 1.00 35.81 190 GLY A N 1
ATOM 1478 C CA . GLY A 1 190 ? -7.050 -16.633 -14.946 1.00 35.81 190 GLY A CA 1
ATOM 1479 C C . GLY A 1 190 ? -8.232 -17.572 -15.257 1.00 35.81 190 GLY A C 1
ATOM 1480 O O . GLY A 1 190 ? -9.361 -17.329 -14.837 1.00 35.81 190 GLY A O 1
ATOM 1481 N N . LEU A 1 191 ? -7.949 -18.639 -16.022 1.00 34.72 191 LEU A N 1
ATOM 1482 C CA . LEU A 1 191 ? -8.913 -19.570 -16.650 1.00 34.72 191 LEU A CA 1
ATOM 1483 C C . LEU A 1 191 ? -9.475 -20.672 -15.728 1.00 34.72 191 LEU A C 1
ATOM 1485 O O . LEU A 1 191 ? -10.441 -21.330 -16.096 1.00 34.72 191 LEU A O 1
ATOM 1489 N N . ASP A 1 192 ? -8.923 -20.879 -14.530 1.00 43.00 192 ASP A N 1
ATOM 1490 C CA . ASP A 1 192 ? -9.463 -21.876 -13.597 1.00 43.00 192 ASP A CA 1
ATOM 1491 C C . ASP A 1 192 ? -10.562 -21.266 -12.712 1.00 43.00 192 ASP A C 1
ATOM 1493 O O . ASP A 1 192 ? -10.302 -20.588 -11.714 1.00 43.00 192 ASP A O 1
ATOM 1497 N N . HIS A 1 193 ? -11.808 -21.504 -13.119 1.00 49.56 193 HIS A N 1
ATOM 1498 C CA . HIS A 1 193 ? -13.021 -20.892 -12.585 1.00 49.56 193 HIS A CA 1
ATOM 1499 C C . HIS A 1 193 ? -13.430 -21.346 -11.173 1.00 49.56 193 HIS A C 1
ATOM 1501 O O . HIS A 1 193 ? -14.279 -20.687 -10.565 1.00 49.56 193 HIS A O 1
ATOM 1507 N N . ARG A 1 194 ? -12.870 -22.434 -10.621 1.00 46.94 194 ARG A N 1
ATOM 1508 C CA . ARG A 1 194 ? -13.395 -23.024 -9.371 1.00 46.94 194 ARG A CA 1
ATOM 1509 C C . ARG A 1 194 ? -13.027 -22.213 -8.126 1.00 46.94 194 ARG A C 1
AT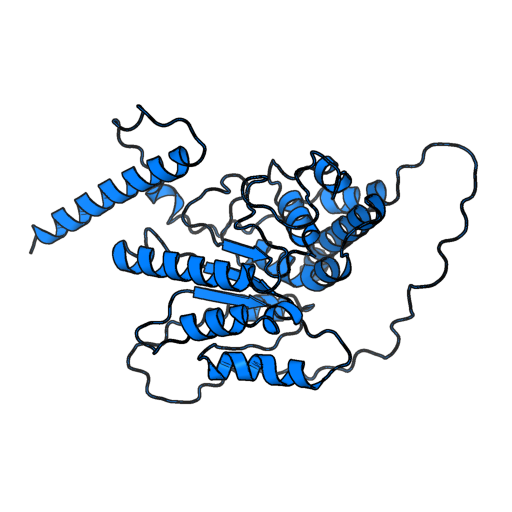OM 1511 O O . ARG A 1 194 ? -13.906 -21.859 -7.344 1.00 46.94 194 ARG A O 1
ATOM 1518 N N . GLN A 1 195 ? -11.758 -21.830 -7.975 1.00 49.06 195 GLN A N 1
ATOM 1519 C CA . GLN A 1 195 ? -11.288 -21.109 -6.779 1.00 49.06 195 GLN A CA 1
ATOM 1520 C C . GLN A 1 195 ? -11.746 -19.640 -6.715 1.00 49.06 195 GLN A C 1
ATOM 1522 O O . GLN A 1 195 ? -11.899 -19.076 -5.632 1.00 49.06 195 GLN A O 1
ATOM 1527 N N . HIS A 1 196 ? -12.007 -18.999 -7.859 1.00 53.97 196 HIS A N 1
ATOM 1528 C CA . HIS A 1 196 ? -12.480 -17.608 -7.882 1.00 53.97 196 HIS A CA 1
ATOM 1529 C C . HIS A 1 196 ? -13.894 -17.449 -7.314 1.00 53.97 196 HIS A C 1
ATOM 1531 O O . HIS A 1 196 ? -14.212 -16.404 -6.746 1.00 53.97 196 HIS A O 1
ATOM 1537 N N . ARG A 1 197 ? -14.742 -18.476 -7.464 1.00 53.53 197 ARG A N 1
ATOM 1538 C CA . ARG A 1 197 ? -16.133 -18.454 -6.987 1.00 53.53 197 ARG A CA 1
ATOM 1539 C C . ARG A 1 197 ? -16.233 -18.727 -5.487 1.00 53.53 197 ARG A C 1
ATOM 1541 O O . ARG A 1 197 ? -17.174 -18.259 -4.856 1.00 53.53 197 ARG A O 1
ATOM 1548 N N . THR A 1 198 ? -15.262 -19.439 -4.914 1.00 65.44 198 THR A N 1
ATOM 1549 C CA . THR A 1 198 ? -15.264 -19.805 -3.493 1.00 65.44 198 THR A CA 1
ATOM 1550 C C . THR A 1 198 ? -14.523 -18.813 -2.607 1.00 65.44 198 THR A C 1
ATOM 1552 O O . THR A 1 198 ? -14.812 -18.778 -1.419 1.00 65.44 198 THR A O 1
ATOM 1555 N N . ALA A 1 199 ? -13.631 -17.967 -3.140 1.00 76.94 199 ALA A N 1
ATOM 1556 C CA . ALA A 1 199 ? -12.877 -17.021 -2.314 1.00 76.94 199 ALA A CA 1
ATOM 1557 C C . ALA A 1 199 ? -13.778 -16.091 -1.468 1.00 76.94 199 ALA A C 1
ATOM 1559 O O . ALA A 1 199 ? -13.568 -16.062 -0.260 1.00 76.94 199 ALA A O 1
ATOM 1560 N N . PRO A 1 200 ? -14.809 -15.400 -2.002 1.00 82.38 200 PRO A N 1
ATOM 1561 C CA . PRO A 1 200 ? -15.722 -14.626 -1.155 1.00 82.38 200 PRO A CA 1
ATOM 1562 C C . PRO A 1 200 ? -16.438 -15.493 -0.113 1.00 82.38 200 PRO A C 1
ATOM 1564 O O . PRO A 1 200 ? -16.463 -15.137 1.057 1.00 82.38 200 PRO A O 1
ATOM 1567 N N . ARG A 1 201 ? -16.924 -16.678 -0.508 1.00 84.38 201 ARG A N 1
ATOM 1568 C CA . ARG A 1 201 ? -17.591 -17.617 0.409 1.00 84.38 201 ARG A CA 1
ATOM 1569 C C . ARG A 1 201 ? -16.680 -18.086 1.542 1.00 84.38 201 ARG A C 1
ATOM 1571 O O . ARG A 1 201 ? -17.147 -18.248 2.657 1.00 84.38 201 ARG A O 1
ATOM 1578 N N . ARG A 1 202 ? -15.385 -18.272 1.276 1.00 84.75 202 ARG A N 1
ATOM 1579 C CA . ARG A 1 202 ? -14.385 -18.637 2.286 1.00 84.75 202 ARG A CA 1
ATOM 1580 C C . ARG A 1 202 ? -14.208 -17.535 3.327 1.00 84.75 202 ARG A C 1
ATOM 1582 O O . ARG A 1 202 ? -14.157 -17.827 4.509 1.00 84.75 202 ARG A O 1
ATOM 1589 N N . PHE A 1 203 ? -14.151 -16.280 2.885 1.00 83.88 203 PHE A N 1
ATOM 1590 C CA . PHE A 1 203 ? -14.097 -15.124 3.782 1.00 83.88 203 PHE A CA 1
ATOM 1591 C C . PHE A 1 203 ? -15.389 -15.000 4.601 1.00 83.88 203 PHE A C 1
ATOM 1593 O O . PHE A 1 203 ? -15.319 -14.866 5.816 1.00 83.88 203 PHE A O 1
ATOM 1600 N N . GLN A 1 204 ? -16.550 -15.141 3.958 1.00 83.81 204 GLN A N 1
ATOM 1601 C CA . GLN A 1 204 ? -17.858 -15.129 4.625 1.00 83.81 204 GLN A CA 1
ATOM 1602 C C . GLN A 1 204 ? -18.001 -16.249 5.666 1.00 83.81 204 GLN A C 1
ATOM 1604 O O . GLN A 1 204 ? -18.503 -16.006 6.756 1.00 83.81 204 GLN A O 1
ATOM 1609 N N . ALA A 1 205 ? -17.532 -17.462 5.357 1.00 85.06 205 ALA A N 1
ATOM 1610 C CA . ALA A 1 205 ? -17.522 -18.586 6.296 1.00 85.06 205 ALA A CA 1
ATOM 1611 C C . ALA A 1 205 ? -16.625 -18.319 7.517 1.00 85.06 205 ALA A C 1
ATOM 1613 O O . ALA A 1 205 ? -16.893 -18.823 8.600 1.00 85.06 205 ALA A O 1
ATOM 1614 N N . SER A 1 206 ? -15.596 -17.488 7.349 1.00 83.44 206 SER A N 1
ATOM 1615 C CA . SER A 1 206 ? -14.761 -16.951 8.423 1.00 83.44 206 SER A CA 1
ATOM 1616 C C . SER A 1 206 ? -15.273 -15.589 8.929 1.00 83.44 206 SER A C 1
ATOM 1618 O O . SER A 1 206 ? -14.484 -14.763 9.355 1.00 83.44 206 SER A O 1
ATOM 1620 N N . GLY A 1 207 ? -16.566 -15.276 8.829 1.00 78.06 207 GLY A N 1
ATOM 1621 C CA . GLY A 1 207 ? -17.140 -14.069 9.445 1.00 78.06 207 GLY A CA 1
ATOM 1622 C C . GLY A 1 207 ? -16.735 -12.724 8.822 1.00 78.06 207 GLY A C 1
ATOM 1623 O O . GLY A 1 207 ? -17.077 -11.677 9.365 1.00 78.06 207 GLY A O 1
ATOM 1624 N N . TRP A 1 208 ? -16.041 -12.710 7.680 1.00 82.00 208 TRP A N 1
ATOM 1625 C CA . TRP A 1 208 ? -15.670 -11.468 6.999 1.00 82.00 208 TRP A CA 1
ATOM 1626 C C . TRP A 1 208 ? -16.793 -10.951 6.101 1.00 82.00 208 TRP A C 1
ATOM 1628 O O . TRP A 1 208 ? -17.388 -11.696 5.317 1.00 82.00 208 TRP A O 1
ATOM 1638 N N . ALA A 1 209 ? -16.987 -9.632 6.108 1.00 82.12 209 ALA A N 1
ATOM 1639 C CA . ALA A 1 209 ? -17.757 -8.955 5.074 1.00 82.12 209 ALA A CA 1
ATOM 1640 C C . ALA A 1 209 ? -17.020 -9.016 3.723 1.00 82.12 209 ALA A C 1
ATOM 1642 O O . ALA A 1 209 ? -15.796 -8.881 3.644 1.00 82.12 209 ALA A O 1
ATOM 1643 N N . THR A 1 210 ? -17.767 -9.197 2.632 1.00 82.69 210 THR A N 1
ATOM 1644 C CA . THR A 1 210 ? -17.205 -9.245 1.276 1.00 82.69 210 THR A CA 1
ATOM 1645 C C . THR A 1 210 ? -18.029 -8.409 0.315 1.00 82.69 210 THR A C 1
ATOM 1647 O O . THR A 1 210 ? -19.237 -8.612 0.216 1.00 82.69 210 THR A O 1
ATOM 1650 N N . ILE A 1 211 ? -17.361 -7.556 -0.459 1.00 84.06 211 ILE A N 1
ATOM 1651 C CA . ILE A 1 211 ? -17.981 -6.705 -1.478 1.00 84.06 211 ILE A CA 1
ATOM 1652 C C . ILE A 1 211 ? -17.334 -7.025 -2.829 1.00 84.06 211 ILE A C 1
ATOM 1654 O O . ILE A 1 211 ? -16.114 -7.177 -2.926 1.00 84.06 211 ILE A O 1
ATOM 1658 N N . ALA A 1 212 ? -18.152 -7.169 -3.872 1.00 85.62 212 ALA A N 1
ATOM 1659 C CA . ALA A 1 212 ? -17.683 -7.288 -5.249 1.00 85.62 212 ALA A CA 1
ATOM 1660 C C . ALA A 1 212 ? -17.764 -5.917 -5.932 1.00 85.62 212 ALA A C 1
ATOM 1662 O O . ALA A 1 212 ? -18.791 -5.255 -5.835 1.00 85.62 212 ALA A O 1
ATOM 1663 N N . ILE A 1 213 ? -16.696 -5.517 -6.622 1.00 85.88 213 ILE A N 1
ATOM 1664 C CA . ILE A 1 213 ? -16.575 -4.214 -7.294 1.00 85.88 213 ILE A CA 1
ATOM 1665 C C . ILE A 1 213 ? -15.983 -4.366 -8.695 1.00 85.88 213 ILE A C 1
ATOM 1667 O O . ILE A 1 213 ? -15.354 -5.391 -8.988 1.00 85.88 213 ILE A O 1
ATOM 1671 N N . ASP A 1 214 ? -16.150 -3.337 -9.527 1.00 88.56 214 ASP A N 1
ATOM 1672 C CA . ASP A 1 214 ? -15.314 -3.130 -10.709 1.00 88.56 214 ASP A CA 1
ATOM 1673 C C . ASP A 1 214 ? -14.011 -2.449 -10.266 1.00 88.56 214 ASP A C 1
ATOM 1675 O O . ASP A 1 214 ? -14.009 -1.324 -9.776 1.00 88.56 214 ASP A O 1
ATOM 1679 N N . ASP A 1 215 ? -12.881 -3.139 -10.406 1.00 85.44 215 ASP A N 1
ATOM 1680 C CA . ASP A 1 215 ? -11.589 -2.637 -9.938 1.00 85.44 215 ASP A CA 1
ATOM 1681 C C . ASP A 1 215 ? -10.937 -1.591 -10.856 1.00 85.44 215 ASP A C 1
ATOM 1683 O O . ASP A 1 215 ? -9.799 -1.186 -10.599 1.00 85.44 215 ASP A O 1
ATOM 1687 N N . HIS A 1 216 ? -11.663 -1.132 -11.879 1.00 92.38 216 HIS A N 1
ATOM 1688 C CA . HIS A 1 216 ? -11.299 -0.014 -12.748 1.00 92.38 216 HIS A CA 1
ATOM 1689 C C . HIS A 1 216 ? -12.259 1.178 -12.669 1.00 92.38 216 HIS A C 1
ATOM 1691 O O . HIS A 1 216 ? -11.972 2.213 -13.271 1.00 92.38 216 HIS A O 1
ATOM 1697 N N . ASP A 1 217 ? -13.359 1.062 -11.923 1.00 93.69 217 ASP A N 1
ATOM 1698 C CA . ASP A 1 217 ? -14.294 2.164 -11.706 1.00 93.69 217 ASP A CA 1
ATOM 1699 C C . ASP A 1 217 ? -13.981 2.866 -10.369 1.00 93.69 217 ASP A C 1
ATOM 1701 O O . ASP A 1 217 ? -14.252 2.295 -9.303 1.00 93.69 217 ASP A O 1
ATOM 1705 N N . PRO A 1 218 ? -13.424 4.096 -10.391 1.00 92.69 218 PRO A N 1
ATOM 1706 C CA . PRO A 1 218 ? -13.039 4.808 -9.177 1.00 92.69 218 PRO A CA 1
ATOM 1707 C C . PRO A 1 218 ? -14.199 5.032 -8.204 1.00 92.69 218 PRO A C 1
ATOM 1709 O O . PRO A 1 218 ? -13.962 5.030 -6.997 1.00 92.69 218 PRO A O 1
ATOM 1712 N N . GLU A 1 219 ? -15.436 5.177 -8.686 1.00 92.75 219 GLU A N 1
ATOM 1713 C CA . GLU A 1 219 ? -16.600 5.398 -7.822 1.00 92.75 219 GLU A CA 1
ATOM 1714 C C . GLU A 1 219 ? -16.961 4.132 -7.042 1.00 92.75 219 GLU A C 1
ATOM 1716 O O . GLU A 1 219 ? -17.201 4.188 -5.832 1.00 92.75 219 GLU A O 1
ATOM 1721 N N . THR A 1 220 ? -16.941 2.965 -7.698 1.00 92.69 220 THR A N 1
ATOM 1722 C CA . THR A 1 220 ? -17.214 1.690 -7.013 1.00 92.69 220 THR A CA 1
ATOM 1723 C C . THR A 1 220 ? -16.103 1.327 -6.030 1.00 92.69 220 THR A C 1
ATOM 1725 O O . THR A 1 220 ? -16.387 0.830 -4.936 1.00 92.69 220 THR A O 1
ATOM 1728 N N . ILE A 1 221 ? -14.847 1.634 -6.375 1.00 90.81 221 ILE A N 1
ATOM 1729 C CA . ILE A 1 221 ? -13.693 1.452 -5.490 1.00 90.81 221 ILE A CA 1
ATOM 1730 C C . ILE A 1 221 ? -13.832 2.352 -4.260 1.00 90.81 221 ILE A C 1
ATOM 1732 O O . ILE A 1 221 ? -13.723 1.859 -3.138 1.00 90.81 221 ILE A O 1
ATOM 1736 N N . ALA A 1 222 ? -14.096 3.649 -4.452 1.00 90.25 222 ALA A N 1
ATOM 1737 C CA . ALA A 1 222 ? -14.249 4.603 -3.357 1.00 90.25 222 ALA A CA 1
ATOM 1738 C C . ALA A 1 222 ? -15.403 4.200 -2.436 1.00 90.25 222 ALA A C 1
ATOM 1740 O O . ALA A 1 222 ? -15.217 4.116 -1.223 1.00 90.25 222 ALA A O 1
ATOM 1741 N N . SER A 1 223 ? -16.552 3.845 -3.015 1.00 88.81 223 SER A N 1
ATOM 1742 C CA . SER A 1 223 ? -17.725 3.400 -2.260 1.00 88.81 223 SER A CA 1
ATOM 1743 C C . SER A 1 223 ? -17.418 2.173 -1.401 1.00 88.81 223 SER A C 1
ATOM 1745 O O . SER A 1 223 ? -17.775 2.139 -0.227 1.00 88.81 223 SER A O 1
ATOM 1747 N N . ALA A 1 224 ? -16.716 1.174 -1.943 1.00 85.69 224 ALA A N 1
ATOM 1748 C CA . ALA A 1 224 ? -16.372 -0.028 -1.187 1.00 85.69 224 ALA A CA 1
ATOM 1749 C C . ALA A 1 224 ? -15.319 0.222 -0.100 1.00 85.69 224 ALA A C 1
ATOM 1751 O O . ALA A 1 224 ? -15.416 -0.352 0.981 1.00 85.69 224 ALA A O 1
ATOM 1752 N N . LEU A 1 225 ? -14.340 1.089 -0.360 1.00 83.62 225 LEU A N 1
ATOM 1753 C CA . LEU A 1 225 ? -13.327 1.485 0.620 1.00 83.62 225 LEU A CA 1
ATOM 1754 C C . LEU A 1 225 ? -13.923 2.299 1.776 1.00 83.62 225 LEU A C 1
ATOM 1756 O O . LEU A 1 225 ? -13.543 2.119 2.933 1.00 83.62 225 LEU A O 1
ATOM 1760 N N . GLN A 1 226 ? -14.875 3.179 1.467 1.00 82.06 226 GLN A N 1
ATOM 1761 C CA . GLN A 1 226 ? -15.577 4.016 2.441 1.00 82.06 226 GLN A CA 1
ATOM 1762 C C . GLN A 1 226 ? -16.703 3.280 3.163 1.00 82.06 226 GLN A C 1
ATOM 1764 O O . GLN A 1 226 ? -17.110 3.722 4.240 1.00 82.06 226 GLN A O 1
ATOM 1769 N N . CYS A 1 227 ? -17.168 2.148 2.625 1.00 70.94 227 CYS A N 1
ATOM 1770 C CA . CYS A 1 227 ? -18.018 1.189 3.321 1.00 70.94 227 CYS A CA 1
ATOM 1771 C C . CYS A 1 227 ? -17.198 0.507 4.430 1.00 70.94 227 CYS A C 1
ATOM 1773 O O . CYS A 1 227 ? -16.833 -0.667 4.379 1.00 70.94 227 CYS A O 1
ATOM 1775 N N . ARG A 1 228 ? -16.846 1.301 5.442 1.00 63.25 228 ARG A N 1
ATOM 1776 C CA . ARG A 1 228 ? -16.307 0.839 6.711 1.00 63.25 228 ARG A CA 1
ATOM 1777 C C . ARG A 1 228 ? -17.429 0.011 7.317 1.00 63.25 228 ARG A C 1
ATOM 1779 O O . ARG A 1 228 ? -18.532 0.534 7.488 1.00 63.25 228 ARG A O 1
ATOM 1786 N N . ALA A 1 229 ? -17.182 -1.274 7.571 1.00 49.69 229 ALA A N 1
ATOM 1787 C CA . ALA A 1 229 ? -18.117 -2.076 8.344 1.00 49.69 229 ALA A CA 1
ATOM 1788 C C . ALA A 1 229 ? -18.387 -1.289 9.631 1.00 49.69 229 ALA A C 1
ATOM 1790 O O . ALA A 1 229 ? -17.462 -1.052 10.410 1.00 49.69 229 ALA A O 1
ATOM 1791 N N . ARG A 1 230 ? -19.612 -0.772 9.785 1.00 37.53 230 ARG A N 1
ATOM 1792 C CA . ARG A 1 230 ? -20.041 -0.183 11.051 1.00 37.53 230 ARG A CA 1
ATOM 1793 C C . ARG A 1 230 ? -19.809 -1.277 12.084 1.00 37.53 230 ARG A C 1
ATOM 1795 O O . ARG A 1 230 ? -20.202 -2.415 11.828 1.00 37.53 230 ARG A O 1
ATOM 1802 N N . GLU A 1 231 ? -19.112 -0.959 13.173 1.00 38.56 231 GLU A N 1
ATOM 1803 C CA . GLU A 1 231 ? -18.995 -1.876 14.307 1.00 38.56 231 GLU A CA 1
ATOM 1804 C C . GLU A 1 231 ? -20.418 -2.350 14.623 1.00 38.56 231 GLU A C 1
ATOM 1806 O O . GLU A 1 231 ? -21.304 -1.537 14.897 1.00 38.56 231 GLU A O 1
ATOM 1811 N N . ARG A 1 232 ? -20.678 -3.647 14.421 1.00 34.53 232 ARG A N 1
ATOM 1812 C CA . ARG A 1 232 ? -21.986 -4.225 14.717 1.00 34.53 232 ARG A CA 1
ATOM 1813 C C . ARG A 1 232 ? -22.119 -4.125 16.238 1.00 34.53 232 ARG A C 1
ATOM 1815 O O . ARG A 1 232 ? -21.226 -4.632 16.918 1.00 34.53 232 ARG A O 1
ATOM 1822 N N . PRO A 1 233 ? -23.143 -3.444 16.784 1.00 27.56 233 PRO A N 1
ATOM 1823 C CA . PRO A 1 233 ? -23.327 -3.420 18.225 1.00 27.56 233 PRO A CA 1
ATOM 1824 C C . PRO A 1 233 ? -23.441 -4.868 18.732 1.00 27.56 233 PRO A C 1
ATOM 1826 O O . PRO A 1 233 ? -24.013 -5.702 18.016 1.00 27.56 233 PRO A O 1
ATOM 1829 N N . PRO A 1 234 ? -22.889 -5.179 19.919 1.00 34.31 234 PRO A N 1
ATOM 1830 C CA . PRO A 1 234 ? -22.804 -6.544 20.444 1.00 34.31 234 PRO A CA 1
ATOM 1831 C C . PRO A 1 234 ? -24.155 -7.282 20.516 1.00 34.31 234 PRO A C 1
ATOM 1833 O O . PRO A 1 234 ? -24.169 -8.509 20.512 1.00 34.31 234 PRO A O 1
ATOM 1836 N N . ASP A 1 235 ? -25.274 -6.552 20.471 1.00 28.62 235 ASP A N 1
ATOM 1837 C CA . ASP A 1 235 ? -26.628 -7.079 20.671 1.00 28.62 235 ASP A CA 1
ATOM 1838 C C . ASP A 1 235 ? -27.422 -7.348 19.376 1.00 28.62 235 ASP A C 1
ATOM 1840 O O . ASP A 1 235 ? -28.602 -7.695 19.426 1.00 28.62 235 ASP A O 1
ATOM 1844 N N . ALA A 1 236 ? -26.827 -7.188 18.188 1.00 33.38 236 ALA A N 1
ATOM 1845 C CA . ALA A 1 236 ? -27.551 -7.428 16.938 1.00 33.38 236 ALA A CA 1
ATOM 1846 C C . ALA A 1 236 ? -27.598 -8.926 16.596 1.00 33.38 236 ALA A C 1
ATOM 1848 O O . ALA A 1 236 ? -26.683 -9.460 15.956 1.00 33.38 236 ALA A O 1
ATOM 1849 N N . ASP A 1 237 ? -28.702 -9.555 17.002 1.00 30.67 237 ASP A N 1
ATOM 1850 C CA . ASP A 1 237 ? -29.110 -10.932 16.724 1.00 30.67 237 ASP A CA 1
ATOM 1851 C C . ASP A 1 237 ? -28.891 -11.349 15.251 1.00 30.67 237 ASP A C 1
ATOM 1853 O O . ASP A 1 237 ? -28.791 -10.518 14.336 1.00 30.67 237 ASP A O 1
ATOM 1857 N N . ARG A 1 238 ? -28.753 -12.661 15.023 1.00 35.75 238 ARG A N 1
ATOM 1858 C CA . ARG A 1 238 ? -28.319 -13.295 13.763 1.00 35.75 238 ARG A CA 1
ATOM 1859 C C . ARG A 1 238 ? -29.311 -13.076 12.606 1.00 35.75 238 ARG A C 1
ATOM 1861 O O . ARG A 1 238 ? -29.982 -14.001 12.166 1.00 35.75 238 ARG A O 1
ATOM 1868 N N . GLY A 1 239 ? -29.339 -11.871 12.045 1.00 27.20 239 GLY A N 1
ATOM 1869 C CA . GLY A 1 239 ? -29.962 -11.544 10.762 1.00 27.20 239 GLY A CA 1
ATOM 1870 C C . GLY A 1 239 ? -28.923 -11.469 9.640 1.00 27.20 239 GLY A C 1
ATOM 1871 O O . GLY A 1 239 ? -27.877 -10.827 9.794 1.00 27.20 239 GLY A O 1
ATOM 1872 N N . GLN A 1 240 ? -29.193 -12.159 8.528 1.00 31.97 240 GLN A N 1
ATOM 1873 C CA . GLN A 1 240 ? -28.431 -12.124 7.276 1.00 31.97 240 GLN A CA 1
ATOM 1874 C C . GLN A 1 240 ? -28.569 -10.757 6.584 1.00 31.97 240 GLN A C 1
ATOM 1876 O O . GLN A 1 240 ? -29.297 -10.624 5.604 1.00 31.97 240 GLN A O 1
ATOM 1881 N N . ASP A 1 241 ? -27.838 -9.743 7.040 1.00 29.27 241 ASP A N 1
ATOM 1882 C CA . ASP A 1 241 ? -27.799 -8.463 6.328 1.00 29.27 241 ASP A CA 1
ATOM 1883 C C . ASP A 1 241 ? -26.765 -8.510 5.200 1.00 29.27 241 ASP A C 1
ATOM 1885 O O . ASP A 1 241 ? -25.576 -8.214 5.341 1.00 29.27 241 ASP A O 1
ATOM 1889 N N . HIS A 1 242 ? -27.244 -8.928 4.032 1.00 34.25 242 HIS A N 1
ATOM 1890 C CA . HIS A 1 242 ? -26.543 -8.774 2.770 1.00 34.25 242 HIS A CA 1
ATOM 1891 C C . HIS A 1 242 ? -26.605 -7.309 2.325 1.00 34.25 242 HIS A C 1
ATOM 1893 O O . HIS A 1 242 ? -27.555 -6.893 1.667 1.00 34.25 242 HIS A O 1
ATOM 1899 N N . HIS A 1 243 ? -25.559 -6.525 2.592 1.00 32.09 243 HIS A N 1
ATOM 1900 C CA . HIS A 1 243 ? -25.357 -5.273 1.860 1.00 32.09 243 HIS A CA 1
ATOM 1901 C C . HIS A 1 243 ? -24.925 -5.580 0.418 1.00 32.09 243 HIS A C 1
ATOM 1903 O O . HIS A 1 243 ? -23.743 -5.603 0.075 1.00 32.09 243 HIS A O 1
ATOM 1909 N N . GLN A 1 244 ? -25.908 -5.853 -0.441 1.00 24.27 244 GLN A N 1
ATOM 1910 C CA . GLN A 1 244 ? -25.767 -5.725 -1.886 1.00 24.27 244 GLN A CA 1
ATOM 1911 C C . GLN A 1 244 ? -25.999 -4.257 -2.244 1.00 24.27 244 GLN A C 1
ATOM 1913 O O . GLN A 1 244 ? -27.115 -3.755 -2.147 1.00 24.27 244 GLN A O 1
ATOM 1918 N N . LEU A 1 245 ? -24.945 -3.556 -2.667 1.00 26.73 245 LEU A N 1
ATOM 1919 C CA . LEU A 1 245 ? -25.139 -2.335 -3.446 1.00 26.73 245 LEU A CA 1
ATOM 1920 C C . LEU A 1 245 ? -25.818 -2.721 -4.772 1.00 26.73 245 LEU A C 1
ATOM 1922 O O . LEU A 1 245 ? -25.492 -3.780 -5.323 1.00 26.73 245 LEU A O 1
ATOM 1926 N N . PRO A 1 246 ? -26.756 -1.908 -5.291 1.00 21.69 246 PRO A N 1
ATOM 1927 C CA . PRO A 1 246 ? -27.483 -2.233 -6.509 1.00 21.69 246 PRO A CA 1
ATOM 1928 C C . PRO A 1 246 ? -26.499 -2.420 -7.668 1.00 21.69 246 PRO A C 1
ATOM 1930 O O . PRO A 1 246 ? -25.789 -1.498 -8.071 1.00 21.69 246 PRO A O 1
ATOM 1933 N N . ALA A 1 247 ? -26.448 -3.640 -8.199 1.00 25.06 247 ALA A N 1
ATOM 1934 C CA . ALA A 1 247 ? -25.652 -3.958 -9.369 1.00 25.06 247 ALA A CA 1
ATOM 1935 C C . ALA A 1 247 ? -26.238 -3.223 -10.582 1.00 25.06 247 ALA A C 1
ATOM 1937 O O . ALA A 1 247 ? -27.309 -3.577 -11.076 1.00 25.06 247 ALA A O 1
ATOM 1938 N N . ARG A 1 248 ? -25.532 -2.211 -11.101 1.00 23.34 248 ARG A N 1
ATOM 1939 C CA . ARG A 1 248 ? -25.772 -1.759 -12.476 1.00 23.34 248 ARG A CA 1
ATOM 1940 C C . ARG A 1 248 ? -25.417 -2.913 -13.423 1.00 23.34 248 ARG A C 1
ATOM 1942 O O . ARG A 1 248 ? -24.391 -3.565 -13.208 1.00 23.34 248 ARG A O 1
ATOM 1949 N N . PRO A 1 249 ? -26.232 -3.194 -14.455 1.00 24.09 249 PRO A N 1
ATOM 1950 C CA . PRO A 1 249 ? -25.975 -4.304 -15.358 1.00 24.09 249 PRO A CA 1
ATOM 1951 C C . PRO A 1 249 ? -24.611 -4.116 -16.024 1.00 24.09 249 PRO A C 1
ATOM 1953 O O . PRO A 1 249 ? -24.346 -3.102 -16.672 1.00 24.09 249 PRO A O 1
ATOM 1956 N N . THR A 1 250 ? -23.741 -5.108 -15.852 1.00 28.06 250 THR A N 1
ATOM 1957 C CA . THR A 1 250 ? -22.459 -5.201 -16.543 1.00 28.06 250 THR A CA 1
ATOM 1958 C C . THR A 1 250 ? -22.727 -5.297 -18.039 1.00 28.06 250 THR A C 1
ATOM 1960 O O . THR A 1 250 ? -23.068 -6.350 -18.577 1.00 28.06 250 THR A O 1
ATOM 1963 N N . ARG A 1 251 ? -22.581 -4.175 -18.745 1.00 24.06 251 ARG A N 1
ATOM 1964 C CA . ARG A 1 251 ? -22.548 -4.180 -20.205 1.00 24.06 251 ARG A CA 1
ATOM 1965 C C . ARG A 1 251 ? -21.294 -4.958 -20.600 1.00 24.06 251 ARG A C 1
ATOM 1967 O O . ARG A 1 251 ? -20.185 -4.564 -20.246 1.00 24.06 251 ARG A O 1
ATOM 1974 N N . ALA A 1 252 ? -21.475 -6.098 -21.262 1.00 24.47 252 ALA A N 1
ATOM 1975 C CA . ALA A 1 252 ? -20.374 -6.927 -21.729 1.00 24.47 252 ALA A CA 1
ATOM 1976 C C . ALA A 1 252 ? -19.373 -6.058 -22.505 1.00 24.47 252 ALA A C 1
ATOM 1978 O O . ALA A 1 252 ? -19.732 -5.436 -23.507 1.00 24.47 252 ALA A O 1
ATOM 1979 N N . ALA A 1 253 ? -18.126 -5.999 -22.031 1.00 25.62 253 ALA A N 1
ATOM 1980 C CA . ALA A 1 253 ? -17.057 -5.345 -22.767 1.00 25.62 253 ALA A CA 1
ATOM 1981 C C . ALA A 1 253 ? -16.967 -5.986 -24.166 1.00 25.62 253 ALA A C 1
ATOM 1983 O O . ALA A 1 253 ? -16.965 -7.221 -24.267 1.00 25.62 253 ALA A O 1
ATOM 1984 N N . PRO A 1 254 ? -16.914 -5.199 -25.255 1.00 24.05 254 PRO A N 1
ATOM 1985 C CA . PRO A 1 254 ? -16.815 -5.761 -26.589 1.00 24.05 254 PRO A CA 1
ATOM 1986 C C . PRO A 1 254 ? -15.546 -6.614 -26.688 1.00 24.05 254 PRO A C 1
ATOM 1988 O O . PRO A 1 254 ? -14.441 -6.175 -26.364 1.00 24.05 254 PRO A O 1
ATOM 1991 N N . LYS A 1 255 ? -15.719 -7.862 -27.141 1.00 28.81 255 LYS A N 1
ATOM 1992 C CA . LYS A 1 255 ? -14.643 -8.797 -27.487 1.00 28.81 255 LYS A CA 1
ATOM 1993 C C . LYS A 1 255 ? -13.767 -8.182 -28.585 1.00 28.81 255 LYS A C 1
ATOM 1995 O O . LYS A 1 255 ? -14.011 -8.430 -29.759 1.00 28.81 255 LYS A O 1
ATOM 2000 N N . LYS A 1 256 ? -12.766 -7.377 -28.219 1.00 25.38 256 LYS A N 1
ATOM 2001 C CA . LYS A 1 256 ? -11.612 -7.003 -29.058 1.00 25.38 256 LYS A CA 1
ATOM 2002 C C . LYS A 1 256 ? -10.521 -6.331 -28.210 1.00 25.38 256 LYS A C 1
ATOM 2004 O O . LYS A 1 256 ? -10.152 -5.184 -28.424 1.00 25.38 256 LYS A O 1
ATOM 2009 N N . VAL A 1 257 ? -9.933 -7.076 -27.271 1.00 26.33 257 VAL A N 1
ATOM 2010 C CA . VAL A 1 257 ? -8.559 -6.775 -26.835 1.00 26.33 257 VAL A CA 1
ATOM 2011 C C . VAL A 1 257 ? -7.637 -7.391 -27.880 1.00 26.33 257 VAL A C 1
ATOM 2013 O O . VAL A 1 257 ? -7.323 -8.580 -27.850 1.00 26.33 257 VAL A O 1
ATOM 2016 N N . ARG A 1 258 ? -7.268 -6.582 -28.875 1.00 23.94 258 ARG A N 1
ATOM 2017 C CA . ARG A 1 258 ? -6.202 -6.907 -29.822 1.00 23.94 258 ARG A CA 1
ATOM 2018 C C . ARG A 1 258 ? -4.935 -7.154 -29.000 1.00 23.94 258 ARG A C 1
ATOM 2020 O O . ARG A 1 258 ? -4.511 -6.280 -28.248 1.00 23.94 258 ARG A O 1
ATOM 2027 N N . ARG A 1 259 ? -4.366 -8.358 -29.120 1.00 24.98 259 ARG A N 1
ATOM 2028 C CA . ARG A 1 259 ? -3.055 -8.719 -28.566 1.00 24.98 259 ARG A CA 1
ATOM 2029 C C . ARG A 1 259 ? -2.048 -7.614 -28.910 1.00 24.98 259 ARG A C 1
ATOM 2031 O O . ARG A 1 259 ? -1.673 -7.480 -30.069 1.00 24.98 259 ARG A O 1
ATOM 2038 N N . LEU A 1 260 ? -1.582 -6.860 -27.917 1.00 27.86 260 LEU A N 1
ATOM 2039 C CA . LEU A 1 260 ? -0.356 -6.056 -28.006 1.00 27.86 260 LEU A CA 1
ATOM 2040 C C . LEU A 1 260 ? 0.845 -6.935 -27.626 1.00 27.86 260 LEU A C 1
ATOM 2042 O O . LEU A 1 260 ? 1.619 -6.635 -26.729 1.00 27.86 260 LEU A O 1
ATOM 2046 N N . ALA A 1 261 ? 0.948 -8.072 -28.309 1.00 28.20 261 ALA A N 1
ATOM 2047 C CA . ALA A 1 261 ? 2.121 -8.930 -28.330 1.00 28.20 261 ALA A CA 1
ATOM 2048 C C . ALA A 1 261 ? 2.395 -9.208 -29.809 1.00 28.20 261 ALA A C 1
ATOM 2050 O O . ALA A 1 261 ? 1.883 -10.167 -30.382 1.00 28.20 261 ALA A O 1
ATOM 2051 N N . GLY A 1 262 ? 3.086 -8.268 -30.449 1.00 25.84 262 GLY A N 1
ATOM 2052 C CA . GLY A 1 262 ? 3.405 -8.303 -31.871 1.00 25.84 262 GLY A CA 1
ATOM 2053 C C . GLY A 1 262 ? 4.100 -7.014 -32.303 1.00 25.84 262 GLY A C 1
ATOM 2054 O O . GLY A 1 262 ? 3.476 -5.958 -32.313 1.00 25.84 262 GLY A O 1
ATOM 2055 N N . SER A 1 263 ? 5.389 -7.144 -32.631 1.00 24.64 263 SER A N 1
ATOM 2056 C CA . SER A 1 263 ? 6.302 -6.171 -33.256 1.00 24.64 263 SER A CA 1
ATOM 2057 C C . SER A 1 263 ? 6.621 -4.875 -32.492 1.00 24.64 263 SER A C 1
ATOM 2059 O O . SER A 1 263 ? 6.057 -3.817 -32.761 1.00 24.64 263 SER A O 1
ATOM 2061 N N . LEU A 1 264 ? 7.650 -4.929 -31.640 1.00 28.98 264 LEU A N 1
ATOM 2062 C CA . LEU A 1 264 ? 8.630 -3.837 -31.587 1.00 28.98 264 LEU A CA 1
ATOM 2063 C C . LEU A 1 264 ? 9.443 -3.894 -32.900 1.00 28.98 264 LEU A C 1
ATOM 2065 O O . LEU A 1 264 ? 9.948 -4.970 -33.226 1.00 28.98 264 LEU A O 1
ATOM 2069 N N . PRO A 1 265 ? 9.547 -2.810 -33.691 1.00 25.03 265 PRO A N 1
ATOM 2070 C CA . PRO A 1 265 ? 10.339 -2.818 -34.920 1.00 25.03 265 PRO A CA 1
ATOM 2071 C C . PRO A 1 265 ? 11.845 -2.910 -34.607 1.00 25.03 265 PRO A C 1
ATOM 2073 O O . PRO A 1 265 ? 12.286 -2.383 -33.579 1.00 25.03 265 PRO A O 1
ATOM 2076 N N . PRO A 1 266 ? 12.652 -3.552 -35.476 1.00 27.06 266 PRO A N 1
ATOM 2077 C CA . PRO A 1 266 ? 14.079 -3.722 -35.242 1.00 27.06 266 PRO A CA 1
ATOM 2078 C C . PRO A 1 266 ? 14.795 -2.368 -35.243 1.00 27.06 266 PRO A C 1
ATOM 2080 O O . PRO A 1 266 ? 14.475 -1.456 -36.010 1.00 27.06 266 PRO A O 1
ATOM 2083 N N . ALA A 1 267 ? 15.770 -2.253 -34.344 1.00 32.22 267 ALA A N 1
ATOM 2084 C CA . ALA A 1 267 ? 16.548 -1.053 -34.086 1.00 32.22 267 ALA A CA 1
ATOM 2085 C C . ALA A 1 267 ? 17.181 -0.474 -35.364 1.00 32.22 267 ALA A C 1
ATOM 2087 O O . ALA A 1 267 ? 17.991 -1.126 -36.022 1.00 32.22 267 ALA A O 1
ATOM 2088 N N . ARG A 1 268 ? 16.879 0.793 -35.673 1.00 32.12 268 ARG A N 1
ATOM 2089 C CA . ARG A 1 268 ? 17.669 1.587 -36.621 1.00 32.12 268 ARG A CA 1
ATOM 2090 C C . ARG A 1 268 ? 18.810 2.281 -35.878 1.00 32.12 268 ARG A C 1
ATOM 2092 O O . ARG A 1 268 ? 18.582 3.141 -35.029 1.00 32.12 268 ARG A O 1
ATOM 2099 N N . ARG A 1 269 ? 20.042 1.895 -36.220 1.00 32.41 269 ARG A N 1
ATOM 2100 C CA . ARG A 1 269 ? 21.267 2.666 -35.970 1.00 32.41 269 ARG A CA 1
ATOM 2101 C C . ARG A 1 269 ? 21.195 3.978 -36.753 1.00 32.41 269 ARG A C 1
ATOM 2103 O O . ARG A 1 269 ? 21.044 3.910 -37.964 1.00 32.41 269 ARG A O 1
ATOM 2110 N N . SER A 1 270 ? 21.347 5.110 -36.062 1.00 27.28 270 SER A N 1
ATOM 2111 C CA . SER A 1 270 ? 22.220 6.251 -36.413 1.00 27.28 270 SER A CA 1
ATOM 2112 C C . SER A 1 270 ? 21.718 7.560 -35.785 1.00 27.28 270 SER A C 1
ATOM 2114 O O . SER A 1 270 ? 20.556 7.918 -35.950 1.00 27.28 270 SER A O 1
ATOM 2116 N N . ALA A 1 271 ? 22.657 8.282 -35.165 1.00 32.56 271 ALA A N 1
ATOM 2117 C CA . ALA A 1 271 ? 22.644 9.710 -34.822 1.00 32.56 271 ALA A CA 1
ATOM 2118 C C . ALA A 1 271 ? 21.732 10.202 -33.668 1.00 32.56 271 ALA A C 1
ATOM 2120 O O . ALA A 1 271 ? 20.510 10.261 -33.765 1.00 32.56 271 ALA A O 1
ATOM 2121 N N . GLY A 1 272 ? 22.395 10.665 -32.596 1.00 29.55 272 GLY A N 1
ATOM 2122 C CA . GLY A 1 272 ? 21.841 11.494 -31.518 1.00 29.55 272 GLY A CA 1
ATOM 2123 C C . GLY A 1 272 ? 21.163 10.710 -30.391 1.00 29.55 272 GLY A C 1
ATOM 2124 O O . GLY A 1 272 ? 20.126 10.085 -30.600 1.00 29.55 272 GLY A O 1
ATOM 2125 N N . ARG A 1 273 ? 21.712 10.761 -29.165 1.00 35.78 273 ARG A N 1
ATOM 2126 C CA . ARG A 1 273 ? 21.080 10.188 -27.959 1.00 35.78 273 ARG A CA 1
ATOM 2127 C C . ARG A 1 273 ? 19.722 10.859 -27.713 1.00 35.78 273 ARG A C 1
ATOM 2129 O O . ARG A 1 273 ? 19.630 11.874 -27.030 1.00 35.78 273 ARG A O 1
ATOM 2136 N N . ARG A 1 274 ? 18.651 10.278 -28.257 1.00 32.56 274 ARG A N 1
ATOM 2137 C CA . ARG A 1 274 ? 17.280 10.592 -27.848 1.00 32.56 274 ARG A CA 1
ATOM 2138 C C . ARG A 1 274 ? 17.055 10.019 -26.441 1.00 32.56 274 ARG A C 1
ATOM 2140 O O . ARG A 1 274 ? 17.472 8.887 -26.194 1.00 32.56 274 ARG A O 1
ATOM 2147 N N . PRO A 1 275 ? 16.372 10.744 -25.538 1.00 38.62 275 PRO A N 1
ATOM 2148 C CA . PRO A 1 275 ? 16.002 10.217 -24.228 1.00 38.62 275 PRO A CA 1
ATOM 2149 C C . PRO A 1 275 ? 15.242 8.888 -24.379 1.00 38.62 275 PRO A C 1
ATOM 2151 O O . PRO A 1 275 ? 14.459 8.731 -25.329 1.00 38.62 275 PRO A O 1
ATOM 2154 N N . SER A 1 276 ? 15.486 7.929 -23.479 1.00 48.44 276 SER A N 1
ATOM 2155 C CA . SER A 1 276 ? 14.810 6.623 -23.493 1.00 48.44 276 SER A CA 1
ATOM 2156 C C . SER A 1 276 ? 13.289 6.796 -23.375 1.00 48.44 276 SER A C 1
ATOM 2158 O O . SER A 1 276 ? 12.797 7.818 -22.894 1.00 48.44 276 SER A O 1
ATOM 2160 N N . THR A 1 277 ? 12.510 5.817 -23.840 1.00 53.12 277 THR A N 1
ATOM 2161 C CA . THR A 1 277 ? 11.036 5.803 -23.729 1.00 53.12 277 THR A CA 1
ATOM 2162 C C . THR A 1 277 ? 10.562 6.063 -22.298 1.00 53.12 277 THR A C 1
ATOM 2164 O O . THR A 1 277 ? 9.650 6.880 -22.130 1.00 53.12 277 THR A O 1
ATOM 2167 N N . PHE A 1 278 ? 11.287 5.507 -21.312 1.00 51.38 278 PHE A N 1
ATOM 2168 C CA . PHE A 1 278 ? 11.152 5.784 -19.877 1.00 51.38 278 PHE A CA 1
ATOM 2169 C C . PHE A 1 278 ? 11.066 7.292 -19.619 1.00 51.38 278 PHE A C 1
ATOM 2171 O O . PHE A 1 278 ? 10.085 7.781 -19.074 1.00 51.38 278 PHE A O 1
ATOM 2178 N N . GLN A 1 279 ? 12.035 8.080 -20.095 1.00 50.00 279 GLN A N 1
ATOM 2179 C CA . GLN A 1 279 ? 12.124 9.521 -19.823 1.00 50.00 279 GLN A CA 1
ATOM 2180 C C . GLN A 1 279 ? 10.997 10.360 -20.448 1.00 50.00 279 GLN A C 1
ATOM 2182 O O . GLN A 1 279 ? 10.748 11.464 -19.969 1.00 50.00 279 GLN A O 1
ATOM 2187 N N . ARG A 1 280 ? 10.318 9.893 -21.506 1.00 53.28 280 ARG A N 1
ATOM 2188 C CA . ARG A 1 280 ? 9.270 10.685 -22.183 1.00 53.28 280 ARG A CA 1
ATOM 2189 C C . ARG A 1 280 ? 7.886 10.547 -21.552 1.00 53.28 280 ARG A C 1
ATOM 2191 O O . ARG A 1 280 ? 7.150 11.534 -21.567 1.00 53.28 280 ARG A O 1
ATOM 2198 N N . HIS A 1 281 ? 7.538 9.363 -21.048 1.00 52.78 281 HIS A N 1
ATOM 2199 C CA . HIS A 1 281 ? 6.202 9.069 -20.513 1.00 52.78 281 HIS A CA 1
ATOM 2200 C C . HIS A 1 281 ? 6.147 9.308 -19.006 1.00 52.78 281 HIS A C 1
ATOM 2202 O O . HIS A 1 281 ? 5.275 10.042 -18.542 1.00 52.78 281 HIS A O 1
ATOM 2208 N N . SER A 1 282 ? 7.128 8.785 -18.264 1.00 51.06 282 SER A N 1
ATOM 2209 C CA . SER A 1 282 ? 7.191 8.963 -16.812 1.00 51.06 282 SER A CA 1
ATOM 2210 C C . SER A 1 282 ? 7.359 10.430 -16.413 1.00 51.06 282 SER A C 1
ATOM 2212 O O . SER A 1 282 ? 6.565 10.901 -15.616 1.00 51.06 282 SER A O 1
ATOM 2214 N N . ARG A 1 283 ? 8.272 11.209 -17.021 1.00 49.94 283 ARG A N 1
ATOM 2215 C CA . ARG A 1 283 ? 8.468 12.632 -16.652 1.00 49.94 283 ARG A CA 1
ATOM 2216 C C . ARG A 1 283 ? 7.218 13.497 -16.854 1.00 49.94 283 ARG A C 1
ATOM 2218 O O . ARG A 1 283 ? 6.829 14.223 -15.951 1.00 49.94 283 ARG A O 1
ATOM 2225 N N . ARG A 1 284 ? 6.530 13.378 -18.000 1.00 52.16 284 ARG A N 1
ATOM 2226 C CA . ARG A 1 284 ? 5.322 14.185 -18.287 1.00 52.16 284 ARG A CA 1
ATOM 2227 C C . ARG A 1 284 ? 4.144 13.871 -17.362 1.00 52.16 284 ARG A C 1
ATOM 2229 O O . ARG A 1 284 ? 3.267 14.715 -17.186 1.00 52.16 284 ARG A O 1
ATOM 2236 N N . LEU A 1 285 ? 4.082 12.648 -16.834 1.00 50.22 285 LEU A N 1
ATOM 2237 C CA . LEU A 1 285 ? 3.022 12.204 -15.928 1.00 50.22 285 LEU A CA 1
ATOM 2238 C C . LEU A 1 285 ? 3.412 12.361 -14.448 1.00 50.22 285 LEU A C 1
ATOM 2240 O O . LEU A 1 285 ? 2.529 12.601 -13.631 1.00 50.22 285 LEU A O 1
ATOM 2244 N N . ALA A 1 286 ? 4.705 12.286 -14.122 1.00 49.75 286 ALA A N 1
ATOM 2245 C CA . ALA A 1 286 ? 5.251 12.347 -12.767 1.00 49.75 286 ALA A CA 1
ATOM 2246 C C . ALA A 1 286 ? 5.439 13.762 -12.208 1.00 49.75 286 ALA A C 1
ATOM 2248 O O . ALA A 1 286 ? 5.457 13.921 -10.990 1.00 49.75 286 ALA A O 1
ATOM 2249 N N . ASP A 1 287 ? 5.501 14.794 -13.057 1.00 44.66 287 ASP A N 1
ATOM 2250 C CA . ASP A 1 287 ? 5.550 16.196 -12.602 1.00 44.66 287 ASP A CA 1
ATOM 2251 C C . ASP A 1 287 ? 4.280 16.631 -11.838 1.00 44.66 287 ASP A C 1
ATOM 2253 O O . ASP A 1 287 ? 4.191 17.749 -11.333 1.00 44.66 287 ASP A O 1
ATOM 2257 N N . ARG A 1 288 ? 3.275 15.754 -11.715 1.00 55.28 288 ARG A N 1
ATOM 2258 C CA . ARG A 1 288 ? 2.112 15.953 -10.850 1.00 55.28 288 ARG A CA 1
ATOM 2259 C C . ARG A 1 288 ? 2.102 14.888 -9.763 1.00 55.28 288 ARG A C 1
ATOM 2261 O O . ARG A 1 288 ? 1.561 13.802 -9.960 1.00 55.28 288 ARG A O 1
ATOM 2268 N N . ARG A 1 289 ? 2.703 15.231 -8.621 1.00 61.00 289 ARG A N 1
ATOM 2269 C CA . ARG A 1 289 ? 2.639 14.431 -7.394 1.00 61.00 289 ARG A CA 1
ATOM 2270 C C . ARG A 1 289 ? 1.181 14.093 -7.055 1.00 61.00 289 ARG A C 1
ATOM 2272 O O . ARG A 1 289 ? 0.289 14.926 -7.239 1.00 61.00 289 ARG A O 1
ATOM 2279 N N . LEU A 1 290 ? 0.945 12.879 -6.562 1.00 56.94 290 LEU A N 1
ATOM 2280 C CA . LEU A 1 290 ? -0.313 12.515 -5.924 1.00 56.94 290 LEU A CA 1
ATOM 2281 C C . LEU A 1 290 ? -0.451 13.403 -4.689 1.00 56.94 290 LEU A C 1
ATOM 2283 O O . LEU A 1 290 ? 0.291 13.264 -3.721 1.00 56.94 290 LEU A O 1
ATOM 2287 N N . THR A 1 291 ? -1.397 14.332 -4.716 1.00 54.00 291 THR A N 1
ATOM 2288 C CA . THR A 1 291 ? -1.838 14.990 -3.490 1.00 54.00 291 THR A CA 1
ATOM 2289 C C . THR A 1 291 ? -2.669 13.973 -2.721 1.00 54.00 291 THR A C 1
ATOM 2291 O O . THR A 1 291 ? -3.815 13.719 -3.103 1.00 54.00 291 THR A O 1
ATOM 2294 N N . ALA A 1 292 ? -2.100 13.370 -1.674 1.00 49.12 292 ALA A N 1
ATOM 2295 C CA . ALA A 1 292 ? -2.918 12.714 -0.661 1.00 49.12 292 ALA A CA 1
ATOM 2296 C C . ALA A 1 292 ? -3.940 13.746 -0.169 1.00 49.12 292 ALA A C 1
ATOM 2298 O O . ALA A 1 292 ? -3.572 14.904 0.067 1.00 49.12 292 ALA A O 1
ATOM 2299 N N . SER A 1 293 ? -5.225 13.382 -0.090 1.00 42.38 293 SER A N 1
ATOM 2300 C CA . SER A 1 293 ? -6.200 14.309 0.474 1.00 42.38 293 SER A CA 1
ATOM 2301 C C . SER A 1 293 ? -5.727 14.697 1.872 1.00 42.38 293 SER A C 1
ATOM 2303 O O . SER A 1 293 ? -5.387 13.858 2.704 1.00 42.38 293 SER A O 1
ATOM 2305 N N . SER A 1 294 ? -5.695 15.998 2.138 1.00 37.97 294 SER A N 1
ATOM 2306 C CA . SER A 1 294 ? -5.336 16.559 3.437 1.00 37.97 294 SER A CA 1
ATOM 2307 C C . SER A 1 294 ? -6.396 16.279 4.510 1.00 37.97 294 SER A C 1
ATOM 2309 O O . SER A 1 294 ? -6.415 16.955 5.536 1.00 37.97 294 SER A O 1
ATOM 2311 N N . GLN A 1 295 ? -7.268 15.283 4.314 1.00 38.75 295 GLN A N 1
ATOM 2312 C CA . GLN A 1 295 ? -8.142 14.740 5.350 1.00 38.75 295 GLN A CA 1
ATOM 2313 C C . GLN A 1 295 ? -7.331 13.902 6.352 1.00 38.75 295 GLN A C 1
ATOM 2315 O O . GLN A 1 295 ? -7.767 12.868 6.838 1.00 38.75 295 GLN A O 1
ATOM 2320 N N . THR A 1 296 ? -6.133 14.352 6.725 1.00 39.00 296 THR A N 1
ATOM 2321 C CA . THR A 1 296 ? -5.543 13.932 7.987 1.00 39.00 296 THR A CA 1
ATOM 2322 C C . THR A 1 296 ? -6.488 14.441 9.071 1.00 39.00 296 THR A C 1
ATOM 2324 O O . THR A 1 296 ? -6.641 15.656 9.225 1.00 39.00 296 THR A O 1
ATOM 2327 N N . ARG A 1 297 ? -7.147 13.554 9.830 1.00 37.34 297 ARG A N 1
ATOM 2328 C CA . ARG A 1 297 ? -7.777 13.969 11.090 1.00 37.34 297 ARG A CA 1
ATOM 2329 C C . ARG A 1 297 ? -6.722 14.762 11.867 1.00 37.34 297 ARG A C 1
ATOM 2331 O O . ARG A 1 297 ? -5.730 14.200 12.323 1.00 37.34 297 ARG A O 1
ATOM 2338 N N . ARG A 1 298 ? -6.932 16.075 12.032 1.00 36.22 298 ARG A N 1
ATOM 2339 C CA . ARG A 1 298 ? -6.091 16.953 12.875 1.00 36.22 298 ARG A CA 1
ATOM 2340 C C . ARG A 1 298 ? -5.947 16.422 14.311 1.00 36.22 298 ARG A C 1
ATOM 2342 O O . ARG A 1 298 ? -5.060 16.861 15.030 1.00 36.22 298 ARG A O 1
ATOM 2349 N N . ILE A 1 299 ? -6.811 15.486 14.697 1.00 38.16 299 ILE A N 1
ATOM 2350 C CA . ILE A 1 299 ? -7.038 15.004 16.055 1.00 38.16 299 ILE A CA 1
ATOM 2351 C C . ILE A 1 299 ? -5.878 14.133 16.586 1.00 38.16 299 ILE A C 1
ATOM 2353 O O . ILE A 1 299 ? -5.632 14.155 17.785 1.00 38.16 299 ILE A O 1
ATOM 2357 N N . GLY A 1 300 ? -5.088 13.462 15.737 1.00 44.12 300 GLY A N 1
ATOM 2358 C CA . GLY A 1 300 ? -4.017 12.564 16.211 1.00 44.12 300 GLY A CA 1
ATOM 2359 C C . GLY A 1 300 ? -2.633 13.211 16.342 1.00 44.12 300 GLY A C 1
ATOM 2360 O O . GLY A 1 300 ? -1.955 13.047 17.354 1.00 44.12 300 GLY A O 1
ATOM 2361 N N . LYS A 1 301 ? -2.182 13.989 15.345 1.00 50.81 301 LYS A N 1
ATOM 2362 C CA . LYS A 1 301 ? -0.782 14.470 15.299 1.00 50.81 301 LYS A CA 1
ATOM 2363 C C . LYS A 1 301 ? -0.385 15.304 16.522 1.00 50.81 301 LYS A C 1
ATOM 2365 O O . LYS A 1 301 ? 0.760 15.224 16.946 1.00 50.81 301 LYS A O 1
ATOM 2370 N N . SER A 1 302 ? -1.299 16.087 17.101 1.00 50.84 302 SER A N 1
ATOM 2371 C CA . SER A 1 302 ? -1.012 16.904 18.290 1.00 50.84 302 SER A CA 1
ATOM 2372 C C . SER A 1 302 ? -0.860 16.091 19.577 1.00 50.84 302 SER A C 1
ATOM 2374 O O . SER A 1 302 ? -0.106 16.509 20.453 1.00 50.84 302 SER A O 1
ATOM 2376 N N . ALA A 1 303 ? -1.554 14.952 19.701 1.00 51.50 303 ALA A N 1
ATOM 2377 C CA . ALA A 1 303 ? -1.461 14.082 20.877 1.00 51.50 303 ALA A CA 1
ATOM 2378 C C . ALA A 1 303 ? -0.064 13.449 20.990 1.00 51.50 303 ALA A C 1
ATOM 2380 O O . ALA A 1 303 ? 0.500 13.395 22.078 1.00 51.50 303 ALA A O 1
ATOM 2381 N N . TRP A 1 304 ? 0.526 13.093 19.846 1.00 50.84 304 TRP A N 1
ATOM 2382 C CA . TRP A 1 304 ? 1.888 12.560 19.734 1.00 50.84 304 TRP A CA 1
ATOM 2383 C C . TRP A 1 304 ? 2.990 13.639 19.723 1.00 50.84 304 TRP A C 1
ATOM 2385 O O . TRP A 1 304 ? 4.168 13.312 19.796 1.00 50.84 304 TRP A O 1
ATOM 2395 N N . ARG A 1 305 ? 2.634 14.931 19.619 1.00 48.47 305 ARG A N 1
ATOM 2396 C CA . ARG A 1 305 ? 3.569 16.063 19.435 1.00 48.47 305 ARG A CA 1
ATOM 2397 C C . ARG A 1 305 ? 3.870 16.874 20.695 1.00 48.47 305 ARG A C 1
ATOM 2399 O O . ARG A 1 305 ? 4.489 17.919 20.552 1.00 48.47 305 ARG A O 1
ATOM 2406 N N . LYS A 1 306 ? 3.438 16.478 21.898 1.00 37.28 306 LYS A N 1
ATOM 2407 C CA . LYS A 1 306 ? 3.798 17.197 23.139 1.00 37.28 306 LYS A CA 1
ATOM 2408 C C . LYS A 1 306 ? 5.049 16.574 23.775 1.00 37.28 306 LYS A C 1
ATOM 2410 O O . LYS A 1 306 ? 4.890 15.579 24.477 1.00 37.28 306 LYS A O 1
ATOM 2415 N N . PRO A 1 307 ? 6.258 17.146 23.609 1.00 36.06 307 PRO A N 1
ATOM 2416 C CA . PRO A 1 307 ? 7.405 16.736 24.404 1.00 36.06 307 PRO A CA 1
ATOM 2417 C C . PRO A 1 307 ? 7.242 17.341 25.802 1.00 36.06 307 PRO A C 1
ATOM 2419 O O . PRO A 1 307 ? 6.866 18.510 25.937 1.00 36.06 307 PRO A O 1
ATOM 2422 N N . THR A 1 308 ? 7.533 16.580 26.854 1.00 37.41 308 THR A N 1
ATOM 2423 C CA . THR A 1 308 ? 7.761 17.172 28.184 1.00 37.41 308 THR A CA 1
ATOM 2424 C C . THR A 1 308 ? 9.267 17.329 28.428 1.00 37.41 308 THR A C 1
ATOM 2426 O O . THR A 1 308 ? 10.049 16.610 27.808 1.00 37.41 308 THR A O 1
ATOM 2429 N N . PRO A 1 309 ? 9.724 18.262 29.291 1.00 36.44 309 PRO A N 1
ATOM 2430 C CA . PRO A 1 309 ? 11.122 18.724 29.321 1.00 36.44 309 PRO A CA 1
ATOM 2431 C C . PRO A 1 309 ? 12.166 17.729 29.872 1.00 36.44 309 PRO A C 1
ATOM 2433 O O . PRO A 1 309 ? 13.161 18.162 30.446 1.00 36.44 309 PRO A O 1
ATOM 2436 N N . LYS A 1 310 ? 11.965 16.407 29.773 1.00 36.09 310 LYS A N 1
ATOM 2437 C CA . LYS A 1 310 ? 12.836 15.413 30.431 1.00 36.09 310 LYS A CA 1
ATOM 2438 C C . LYS A 1 310 ? 13.325 14.231 29.583 1.00 36.09 310 LYS A C 1
ATOM 2440 O O . LYS A 1 310 ? 14.062 13.418 30.126 1.00 36.09 310 LYS A O 1
ATOM 2445 N N . SER A 1 311 ? 13.015 14.126 28.290 1.00 37.69 311 SER A N 1
ATOM 2446 C CA . SER A 1 311 ? 13.376 12.930 27.497 1.00 37.69 311 SER A CA 1
ATOM 2447 C C . SER A 1 311 ? 14.578 13.084 26.544 1.00 37.69 311 SER A C 1
ATOM 2449 O O . SER A 1 311 ? 14.889 12.165 25.795 1.00 37.69 311 SER A O 1
ATOM 2451 N N . ALA A 1 312 ? 15.332 14.190 26.601 1.00 33.19 312 ALA A N 1
ATOM 2452 C CA . ALA A 1 312 ? 16.461 14.449 25.691 1.00 33.19 312 ALA A CA 1
ATOM 2453 C C . ALA A 1 312 ? 17.778 13.702 26.017 1.00 33.19 312 ALA A C 1
ATOM 2455 O O . ALA A 1 312 ? 18.831 14.066 25.497 1.00 33.19 312 ALA A O 1
ATOM 2456 N N . ALA A 1 313 ? 17.757 12.665 26.856 1.00 36.19 313 ALA A N 1
ATOM 2457 C CA . ALA A 1 313 ? 18.956 11.894 27.173 1.00 36.19 313 ALA A CA 1
ATOM 2458 C C . ALA A 1 313 ? 18.706 10.392 26.996 1.00 36.19 313 ALA A C 1
ATOM 2460 O O . ALA A 1 313 ? 17.910 9.794 27.712 1.00 36.19 313 ALA A O 1
ATOM 2461 N N . SER A 1 314 ? 19.468 9.800 26.073 1.00 36.56 314 SER A N 1
ATOM 2462 C CA . SER A 1 314 ? 19.609 8.367 25.771 1.00 36.56 314 SER A CA 1
ATOM 2463 C C . SER A 1 314 ? 18.544 7.722 24.867 1.00 36.56 314 SER A C 1
ATOM 2465 O O . SER A 1 314 ? 17.521 7.214 25.308 1.00 36.56 314 SER A O 1
ATOM 2467 N N . SER A 1 315 ? 18.827 7.678 23.561 1.00 31.45 315 SER A N 1
ATOM 2468 C CA . SER A 1 315 ? 18.762 6.447 22.747 1.00 31.45 315 SER A CA 1
ATOM 2469 C C . SER A 1 315 ? 19.096 6.761 21.283 1.00 31.45 315 SER A C 1
ATOM 2471 O O . SER A 1 315 ? 18.375 7.468 20.585 1.00 31.45 315 SER A O 1
ATOM 2473 N N . SER A 1 316 ? 20.233 6.252 20.813 1.00 32.91 316 SER A N 1
ATOM 2474 C CA . SER A 1 316 ? 20.653 6.296 19.414 1.00 32.91 316 SER A CA 1
ATOM 2475 C C . SER A 1 316 ? 20.054 5.105 18.659 1.00 32.91 316 SER A C 1
ATOM 2477 O O . SER A 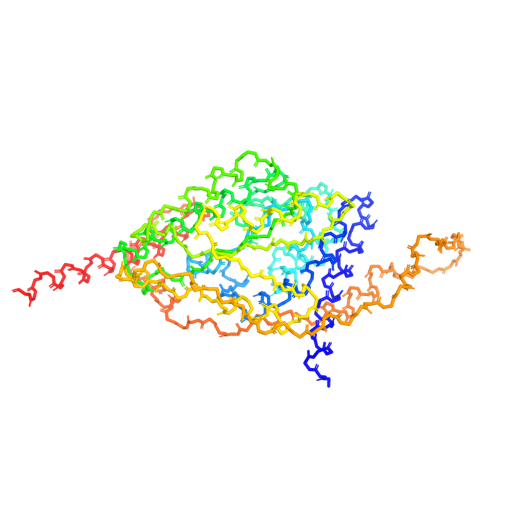1 316 ? 20.356 3.952 18.954 1.00 32.91 316 SER A O 1
ATOM 2479 N N . GLY A 1 317 ? 19.194 5.380 17.676 1.00 32.44 317 GLY A N 1
ATOM 2480 C CA . GLY A 1 317 ? 18.673 4.384 16.733 1.00 32.44 317 GLY A CA 1
ATOM 2481 C C . GLY A 1 317 ? 17.267 4.715 16.229 1.00 32.44 317 GLY A C 1
ATOM 2482 O O . GLY A 1 317 ? 16.484 5.330 16.940 1.00 32.44 317 GLY A O 1
ATOM 2483 N N . ALA A 1 318 ? 16.914 4.278 15.017 1.00 34.41 318 ALA A N 1
ATOM 2484 C CA . ALA A 1 318 ? 15.611 4.546 14.388 1.00 34.41 318 ALA A CA 1
ATOM 2485 C C . ALA A 1 318 ? 14.396 4.021 15.191 1.00 34.41 318 ALA A C 1
ATOM 2487 O O . ALA A 1 318 ? 13.285 4.505 15.015 1.00 34.41 318 ALA A O 1
ATOM 2488 N N . CYS A 1 319 ? 14.610 3.089 16.128 1.00 30.58 319 CYS A N 1
ATOM 2489 C CA . CYS A 1 319 ? 13.592 2.633 17.079 1.00 30.58 319 CYS A CA 1
ATOM 2490 C C . CYS A 1 319 ? 13.287 3.684 18.176 1.00 30.58 319 CYS A C 1
ATOM 2492 O O . CYS A 1 319 ? 12.179 3.738 18.708 1.00 30.58 319 CYS A O 1
ATOM 2494 N N . ALA A 1 320 ? 14.248 4.561 18.490 1.00 33.19 320 ALA A N 1
ATOM 2495 C CA . ALA A 1 320 ? 14.170 5.540 19.575 1.00 33.19 320 ALA A CA 1
ATOM 2496 C C . ALA A 1 320 ? 13.160 6.666 19.316 1.00 33.19 320 ALA A C 1
ATOM 2498 O O . ALA A 1 320 ? 12.455 7.075 20.235 1.00 33.19 320 ALA A O 1
ATOM 2499 N N . ALA A 1 321 ? 13.042 7.145 18.074 1.00 38.84 321 ALA A N 1
ATOM 2500 C CA . ALA A 1 321 ? 12.141 8.252 17.742 1.00 38.84 321 ALA A CA 1
ATOM 2501 C C . ALA A 1 321 ? 10.660 7.859 17.902 1.00 38.84 321 ALA A C 1
ATOM 2503 O O . ALA A 1 321 ? 9.882 8.602 18.505 1.00 38.84 321 ALA A O 1
ATOM 2504 N N . THR A 1 322 ? 10.293 6.645 17.474 1.00 42.66 322 THR A N 1
ATOM 2505 C CA . THR A 1 322 ? 8.977 6.045 17.747 1.00 42.66 322 THR A CA 1
ATOM 2506 C C . THR A 1 322 ? 8.748 5.799 19.237 1.00 42.66 322 THR A C 1
ATOM 2508 O O . THR A 1 322 ? 7.638 6.010 19.717 1.00 42.66 322 THR A O 1
ATOM 2511 N N . CYS A 1 323 ? 9.783 5.410 19.991 1.00 42.53 323 CYS A N 1
ATOM 2512 C CA . CYS A 1 323 ? 9.678 5.159 21.430 1.00 42.53 323 CYS A CA 1
ATOM 2513 C C . CYS A 1 323 ? 9.527 6.436 22.268 1.00 42.53 323 CYS A C 1
ATOM 2515 O O . CYS A 1 323 ? 8.826 6.397 23.273 1.00 42.53 323 CYS A O 1
ATOM 2517 N N . LEU A 1 324 ? 10.137 7.559 21.879 1.00 45.06 324 LEU A N 1
ATOM 2518 C CA . LEU A 1 324 ? 10.115 8.799 22.667 1.00 45.06 324 LEU A CA 1
ATOM 2519 C C . LEU A 1 324 ? 8.742 9.483 22.628 1.00 45.06 324 LEU A C 1
ATOM 2521 O O . LEU A 1 324 ? 8.158 9.745 23.678 1.00 45.06 324 LEU A O 1
ATOM 2525 N N . GLY A 1 325 ? 8.171 9.676 21.432 1.00 48.75 325 GLY A N 1
ATOM 2526 C CA . GLY A 1 325 ? 6.811 10.216 21.298 1.00 48.75 325 GLY A CA 1
ATOM 2527 C C . GLY A 1 325 ? 5.747 9.286 21.895 1.00 48.75 325 GLY A C 1
ATOM 2528 O O . GLY A 1 325 ? 4.764 9.750 22.471 1.00 48.75 325 GLY A O 1
ATOM 2529 N N . PHE A 1 326 ? 5.973 7.970 21.815 1.00 54.31 326 PHE A N 1
ATOM 2530 C CA . PHE A 1 326 ? 5.119 6.961 22.438 1.00 54.31 326 PHE A CA 1
ATOM 2531 C C . PHE A 1 326 ? 5.197 6.979 23.960 1.00 54.31 326 PHE A C 1
ATOM 2533 O O . PHE A 1 326 ? 4.161 7.040 24.614 1.00 54.31 326 PHE A O 1
ATOM 2540 N N . ALA A 1 327 ? 6.393 6.983 24.543 1.00 56.22 327 ALA A N 1
ATOM 2541 C CA . ALA A 1 327 ? 6.568 7.019 25.990 1.00 56.22 327 ALA A CA 1
ATOM 2542 C C . ALA A 1 327 ? 5.973 8.294 26.609 1.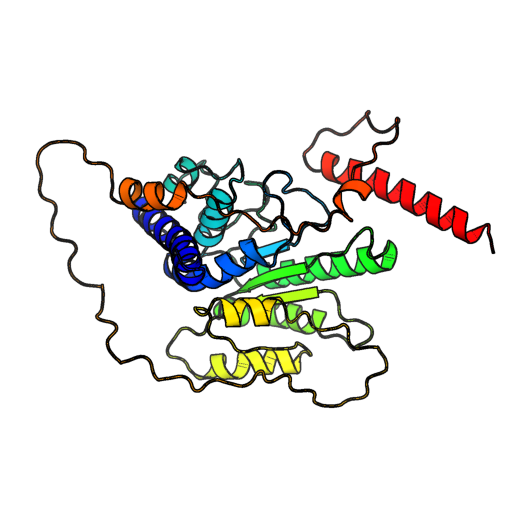00 56.22 327 ALA A C 1
ATOM 2544 O O . ALA A 1 327 ? 5.332 8.223 27.663 1.00 56.22 327 ALA A O 1
ATOM 2545 N N . ASP A 1 328 ? 6.120 9.437 25.936 1.00 59.81 328 ASP A N 1
ATOM 2546 C CA . ASP A 1 328 ? 5.559 10.714 26.379 1.00 59.81 328 ASP A CA 1
ATOM 2547 C C . ASP A 1 328 ? 4.024 10.723 26.288 1.00 59.81 328 ASP A C 1
ATOM 2549 O O . ASP A 1 328 ? 3.349 11.079 27.263 1.00 59.81 328 ASP A O 1
ATOM 2553 N N . ALA A 1 329 ? 3.454 10.251 25.172 1.00 56.69 329 ALA A N 1
ATOM 2554 C CA . ALA A 1 329 ? 2.005 10.108 25.016 1.00 56.69 329 ALA A CA 1
ATOM 2555 C C . ALA A 1 329 ? 1.418 9.160 26.076 1.00 56.69 329 ALA A C 1
ATOM 2557 O O . ALA A 1 329 ? 0.439 9.493 26.745 1.00 56.69 329 ALA A O 1
ATOM 2558 N N . MET A 1 330 ? 2.076 8.024 26.308 1.00 63.88 330 MET A N 1
ATOM 2559 C CA . MET A 1 330 ? 1.703 7.036 27.320 1.00 63.88 330 MET A CA 1
ATOM 2560 C C . MET A 1 330 ? 1.767 7.593 28.742 1.00 63.88 330 MET A C 1
ATOM 2562 O O . MET A 1 330 ? 0.891 7.318 29.564 1.00 63.88 330 MET A O 1
ATOM 2566 N N . SER A 1 331 ? 2.786 8.395 29.045 1.00 67.56 331 SER A N 1
ATOM 2567 C CA . SER A 1 331 ? 2.939 9.037 30.352 1.00 67.56 331 SER A CA 1
ATOM 2568 C C . SER A 1 331 ? 1.848 10.082 30.594 1.00 67.56 331 SER A C 1
ATOM 2570 O O . SER A 1 331 ? 1.265 10.129 31.680 1.00 67.56 331 SER A O 1
ATOM 2572 N N . ALA A 1 332 ? 1.508 10.875 29.574 1.00 64.12 332 ALA A N 1
ATOM 2573 C CA . ALA A 1 332 ? 0.417 11.844 29.645 1.00 64.12 332 ALA A CA 1
ATOM 2574 C C . ALA A 1 332 ? -0.956 11.170 29.823 1.00 64.12 332 ALA A C 1
ATOM 2576 O O . ALA A 1 332 ? -1.789 11.663 30.588 1.00 64.12 332 ALA A O 1
ATOM 2577 N N . LEU A 1 333 ? -1.185 10.031 29.161 1.00 58.69 333 LEU A N 1
ATOM 2578 C CA . LEU A 1 333 ? -2.443 9.284 29.236 1.00 58.69 333 LEU A CA 1
ATOM 2579 C C . LEU A 1 333 ? -2.607 8.575 30.591 1.00 58.69 333 LEU A C 1
ATOM 2581 O O . LEU A 1 333 ? -3.661 8.693 31.213 1.00 58.69 333 LEU A O 1
ATOM 2585 N N . LYS A 1 334 ? -1.537 7.962 31.121 1.00 66.25 334 LYS A N 1
ATOM 2586 C CA . LYS A 1 334 ? -1.505 7.399 32.488 1.00 66.25 334 LYS A CA 1
ATOM 2587 C C . LYS A 1 334 ? -1.798 8.444 33.563 1.00 66.25 334 LYS A C 1
ATOM 2589 O O . LYS A 1 334 ? -2.457 8.137 34.550 1.00 66.25 334 LYS A O 1
ATOM 2594 N N . LYS A 1 335 ? -1.305 9.675 33.391 1.00 67.00 335 LYS A N 1
ATOM 2595 C CA . LYS A 1 335 ? -1.599 10.775 34.318 1.00 67.00 335 LYS A CA 1
ATOM 2596 C C . LYS A 1 335 ? -3.090 11.132 34.290 1.00 67.00 335 LYS A C 1
ATOM 2598 O O . LYS A 1 335 ? -3.722 11.177 35.335 1.00 67.00 335 LYS A O 1
ATOM 2603 N N . ARG A 1 336 ? -3.673 11.272 33.094 1.00 59.75 336 ARG A N 1
ATOM 2604 C CA . ARG A 1 336 ? -5.105 11.569 32.925 1.00 59.75 336 ARG A CA 1
ATOM 2605 C C . ARG A 1 336 ? -6.033 10.467 33.440 1.00 59.75 336 ARG A C 1
ATOM 2607 O O . ARG A 1 336 ? -7.097 10.798 33.951 1.00 59.75 336 ARG A O 1
ATOM 2614 N N . SER A 1 337 ? -5.670 9.188 33.301 1.00 53.59 337 SER A N 1
ATOM 2615 C CA . SER A 1 337 ? -6.505 8.100 33.829 1.00 53.59 337 SER A CA 1
ATOM 2616 C C . SER A 1 337 ? -6.489 8.060 35.359 1.00 53.59 337 SER A C 1
ATOM 2618 O O . SER A 1 337 ? -7.540 7.874 35.961 1.00 53.59 337 SER A O 1
ATOM 2620 N N . ARG A 1 338 ? -5.332 8.327 35.985 1.00 60.56 338 ARG A N 1
ATOM 2621 C CA . ARG A 1 338 ? -5.206 8.453 37.448 1.00 60.56 338 ARG A CA 1
ATOM 2622 C C . ARG A 1 338 ? -5.996 9.634 38.008 1.00 60.56 338 ARG A C 1
ATOM 2624 O O . ARG A 1 338 ? -6.623 9.498 39.053 1.00 60.56 338 ARG A O 1
ATOM 2631 N N . ASP A 1 339 ? -6.000 10.762 37.301 1.00 57.91 339 ASP A N 1
ATOM 2632 C CA . ASP A 1 339 ? -6.745 11.952 37.725 1.00 57.91 339 ASP A CA 1
ATOM 2633 C C . ASP A 1 339 ? -8.275 11.735 37.642 1.00 57.91 339 ASP A C 1
ATOM 2635 O O . ASP A 1 339 ? -9.016 12.277 38.460 1.00 57.91 339 ASP A O 1
ATOM 2639 N N . ARG A 1 340 ? -8.763 10.886 36.718 1.00 49.12 340 ARG A N 1
ATOM 2640 C CA . ARG A 1 340 ? -10.185 10.480 36.655 1.00 49.12 340 ARG A CA 1
ATOM 2641 C C . ARG A 1 340 ? -10.594 9.517 37.768 1.00 49.12 340 ARG A C 1
ATOM 2643 O O . ARG A 1 340 ? -11.718 9.589 38.226 1.00 49.12 340 ARG A O 1
ATOM 2650 N N . THR A 1 341 ? -9.694 8.654 38.237 1.00 49.22 341 THR A N 1
ATOM 2651 C CA . THR A 1 341 ? -9.979 7.736 39.358 1.00 49.22 341 THR A CA 1
ATOM 2652 C C . THR A 1 341 ? -9.939 8.399 40.739 1.00 49.22 341 THR A C 1
ATOM 2654 O O . THR A 1 341 ? -10.225 7.741 41.728 1.00 49.22 341 THR A O 1
ATOM 2657 N N . LEU A 1 342 ? -9.534 9.671 40.823 1.00 45.53 342 LEU A N 1
ATOM 2658 C CA . LEU A 1 342 ? -9.475 10.451 42.067 1.00 45.53 342 LEU A CA 1
ATOM 2659 C C . LEU A 1 342 ? -10.589 11.510 42.161 1.00 45.53 342 LEU A C 1
ATOM 2661 O O . LEU A 1 342 ? -10.583 12.311 43.093 1.00 45.53 342 LEU A O 1
ATOM 2665 N N . SER A 1 343 ? -11.496 11.555 41.179 1.00 43.72 343 SER A N 1
ATOM 2666 C CA . SER A 1 343 ? -12.617 12.507 41.110 1.00 43.72 343 SER A CA 1
ATOM 2667 C C . SER A 1 343 ? -14.008 11.857 41.187 1.00 43.72 343 SER A C 1
ATOM 2669 O O . SER A 1 343 ? -14.994 12.587 41.106 1.00 43.72 343 SER A O 1
ATOM 2671 N N . ASP A 1 344 ? -14.068 10.541 41.423 1.00 37.88 344 ASP A N 1
ATOM 2672 C CA . ASP A 1 344 ? -15.258 9.766 41.818 1.00 37.88 344 ASP A CA 1
ATOM 2673 C C . ASP A 1 344 ? -15.051 9.193 43.232 1.00 37.88 344 ASP A C 1
ATOM 2675 O O . ASP A 1 344 ? -16.044 9.064 43.983 1.00 37.88 344 ASP A O 1
#

Sequence (344 aa):
MTDLEKHNRMANAIRFLAADAVEAAKSGHPGLPMGAADIATVLFTQVMHYDPTHPDWPDRDRFVLSAGHGSMLLYAVHYLLGSEDFTLEQLKNFRQIGALTAGHPEYGHCAGIETTTGPLGQGLANAVGMAMAERHMRETFGAELSDHYTYARRRRLCLMEGISQEAISLMAQPPDRHLGRQQHFHRRQGLDHRQHRTAPRRFQASGWATIAIDDHDPETIASALQCRARERPPDADRGQDHHQLPARPTRAAPKKVRRLAGSLPPARRSAGRRPSTFQRHSRRLADRRLTASSQTRRIGKSAWRKPTPKSAASSSGACAATCLGFADAMSALKKRSRDRTLSD

Radius of gyration: 22.39 Å; chains: 1; bounding box: 53×42×79 Å

pLDDT: mean 70.24, std 25.71, range [21.69, 98.31]